Protein AF-A0A2V6S8E2-F1 (afdb_monomer)

Structure (mmCIF, N/CA/C/O backbone):
data_AF-A0A2V6S8E2-F1
#
_entry.id   AF-A0A2V6S8E2-F1
#
loop_
_atom_site.group_PDB
_atom_site.id
_atom_site.type_symbol
_atom_site.label_atom_id
_atom_site.label_alt_id
_atom_site.label_comp_id
_atom_site.label_asym_id
_atom_site.label_entity_id
_atom_site.label_seq_id
_atom_site.pdbx_PDB_ins_code
_atom_site.Cartn_x
_atom_site.Cartn_y
_atom_site.Cartn_z
_atom_site.occupancy
_atom_site.B_iso_or_equiv
_atom_site.auth_seq_id
_atom_site.auth_comp_id
_atom_site.auth_asym_id
_atom_site.auth_atom_id
_atom_site.pdbx_PDB_model_num
ATOM 1 N N . MET A 1 1 ? -14.187 -11.916 10.507 1.00 46.22 1 MET A N 1
ATOM 2 C CA . MET A 1 1 ? -13.566 -10.782 9.799 1.00 46.22 1 MET A CA 1
ATOM 3 C C . MET A 1 1 ? -14.695 -10.043 9.116 1.00 46.22 1 MET A C 1
ATOM 5 O O . MET A 1 1 ? -15.421 -10.673 8.350 1.00 46.22 1 MET A O 1
ATOM 9 N N . GLY A 1 2 ? -14.949 -8.801 9.518 1.00 56.91 2 GLY A N 1
ATOM 10 C CA . GLY A 1 2 ? -16.003 -7.997 8.916 1.00 56.91 2 GLY A CA 1
ATOM 11 C C . GLY A 1 2 ? -15.705 -7.749 7.443 1.00 56.91 2 GLY A C 1
ATOM 12 O O . GLY A 1 2 ? -14.545 -7.633 7.047 1.00 56.91 2 GLY A O 1
ATOM 13 N N . ARG A 1 3 ? -16.739 -7.789 6.603 1.00 80.25 3 ARG A N 1
ATOM 14 C CA . ARG A 1 3 ? -16.586 -7.667 5.153 1.00 80.25 3 ARG A CA 1
ATOM 15 C C . ARG A 1 3 ? -16.898 -6.227 4.765 1.00 80.25 3 ARG A C 1
ATOM 17 O O . ARG A 1 3 ? -18.039 -5.797 4.906 1.00 80.25 3 ARG A O 1
ATOM 24 N N . PHE A 1 4 ? -15.899 -5.507 4.258 1.00 92.00 4 PHE A N 1
ATOM 25 C CA . PHE A 1 4 ? -16.106 -4.194 3.646 1.00 92.00 4 PHE A CA 1
ATOM 26 C C . PHE A 1 4 ? -17.134 -4.280 2.499 1.00 92.00 4 PHE A C 1
ATOM 28 O O . PHE A 1 4 ? -17.209 -5.322 1.834 1.00 92.00 4 PHE A O 1
ATOM 35 N N . PRO A 1 5 ? -17.901 -3.211 2.215 1.00 93.38 5 PRO A N 1
ATOM 36 C CA . PRO A 1 5 ? -18.830 -3.198 1.088 1.00 93.38 5 PRO A CA 1
ATOM 37 C C . PRO A 1 5 ? -18.106 -3.489 -0.234 1.00 93.38 5 PRO A C 1
ATOM 39 O O . PRO A 1 5 ? -17.165 -2.790 -0.605 1.00 93.38 5 PRO A O 1
ATOM 42 N N . GLU A 1 6 ? -18.550 -4.509 -0.970 1.00 92.81 6 GLU A N 1
ATOM 43 C CA . GLU A 1 6 ? -17.835 -5.039 -2.146 1.00 92.81 6 GLU A CA 1
ATOM 44 C C . GLU A 1 6 ? -17.601 -3.987 -3.240 1.00 92.81 6 GLU A C 1
ATOM 46 O O . GLU A 1 6 ? -16.517 -3.913 -3.828 1.00 92.81 6 GLU A O 1
ATOM 51 N N . ARG A 1 7 ? -18.601 -3.130 -3.480 1.00 95.31 7 ARG A N 1
ATOM 52 C CA . ARG A 1 7 ? -18.514 -2.037 -4.458 1.00 95.31 7 ARG A CA 1
ATOM 53 C C . ARG A 1 7 ? -17.398 -1.054 -4.101 1.00 95.31 7 ARG A C 1
ATOM 55 O O . ARG A 1 7 ? -16.582 -0.716 -4.951 1.00 95.31 7 ARG A O 1
ATOM 62 N N . GLU A 1 8 ? -17.355 -0.627 -2.845 1.00 96.88 8 GLU A N 1
ATOM 63 C CA . GLU A 1 8 ? -16.376 0.345 -2.350 1.00 96.88 8 GLU A CA 1
ATOM 64 C C . GLU A 1 8 ? -14.977 -0.271 -2.256 1.00 96.88 8 GLU A C 1
ATOM 66 O O . GLU A 1 8 ? -13.991 0.374 -2.603 1.00 96.88 8 GLU A O 1
ATOM 71 N N . ALA A 1 9 ? -14.887 -1.546 -1.870 1.00 95.44 9 ALA A N 1
ATOM 72 C CA . ALA A 1 9 ? -13.641 -2.302 -1.861 1.00 95.44 9 ALA A CA 1
ATOM 73 C C . ALA A 1 9 ? -13.022 -2.396 -3.265 1.00 95.44 9 ALA A C 1
ATOM 75 O O . ALA A 1 9 ? -11.829 -2.140 -3.446 1.00 95.44 9 ALA A O 1
ATOM 76 N N . THR A 1 10 ? -13.848 -2.710 -4.265 1.00 95.44 10 THR A N 1
ATOM 77 C CA . THR A 1 10 ? -13.433 -2.774 -5.673 1.00 95.44 10 THR A CA 1
ATOM 78 C C . THR A 1 10 ? -12.952 -1.412 -6.168 1.00 95.44 10 THR A C 1
ATOM 80 O O . THR A 1 10 ? -11.901 -1.317 -6.803 1.00 95.44 10 THR A O 1
ATOM 83 N N . GLU A 1 11 ? -13.687 -0.345 -5.844 1.00 96.69 11 GLU A N 1
ATOM 84 C CA . GLU A 1 11 ? -13.317 1.025 -6.201 1.00 96.69 11 GLU A CA 1
ATOM 85 C C . GLU A 1 11 ? -11.986 1.436 -5.559 1.00 96.69 11 GLU A C 1
ATOM 87 O O . GLU A 1 11 ? -11.111 1.979 -6.234 1.00 96.69 11 GLU A O 1
ATOM 92 N N . LEU A 1 12 ? -11.785 1.120 -4.281 1.00 97.06 12 LEU A N 1
ATOM 93 C CA . LEU A 1 12 ? -10.556 1.440 -3.565 1.00 97.06 12 LEU A CA 1
ATOM 94 C C . LEU A 1 12 ? -9.335 0.705 -4.146 1.00 97.06 12 LEU A C 1
ATOM 96 O O . LEU A 1 12 ? -8.290 1.328 -4.347 1.00 97.06 12 LEU A O 1
ATOM 100 N N . LEU A 1 13 ? -9.468 -0.586 -4.470 1.00 95.69 13 LEU A N 1
ATOM 101 C CA . LEU A 1 13 ? -8.410 -1.370 -5.122 1.00 95.69 13 LEU A CA 1
ATOM 102 C C . LEU A 1 13 ? -8.073 -0.837 -6.523 1.00 95.69 13 LEU A C 1
ATOM 104 O O . LEU A 1 13 ? -6.902 -0.779 -6.908 1.00 95.69 13 LEU A O 1
ATOM 108 N N . ALA A 1 14 ? -9.083 -0.406 -7.281 1.00 93.25 14 ALA A N 1
ATOM 109 C CA . ALA A 1 14 ? -8.876 0.224 -8.580 1.00 93.25 14 ALA A CA 1
ATOM 110 C C . ALA A 1 14 ? -8.150 1.574 -8.442 1.00 93.25 14 ALA A C 1
ATOM 112 O O . ALA A 1 14 ? -7.171 1.815 -9.151 1.00 93.25 14 ALA A O 1
ATOM 113 N N . ARG A 1 15 ? -8.569 2.419 -7.490 1.00 95.12 15 ARG A N 1
ATOM 114 C CA . ARG A 1 15 ? -7.962 3.736 -7.224 1.00 95.12 15 ARG A CA 1
ATOM 115 C C . ARG A 1 15 ? -6.507 3.642 -6.773 1.00 95.12 15 ARG A C 1
ATOM 117 O O . ARG A 1 15 ? -5.711 4.500 -7.136 1.00 95.12 15 ARG A O 1
ATOM 124 N N . CYS A 1 16 ? -6.133 2.601 -6.028 1.00 94.31 16 CYS A N 1
ATOM 125 C CA . CYS A 1 16 ? -4.736 2.370 -5.652 1.00 94.31 16 CYS A CA 1
ATOM 126 C C . CYS A 1 16 ? -3.917 1.645 -6.739 1.00 94.31 16 CYS A C 1
ATOM 128 O O . CYS A 1 16 ? -2.761 1.295 -6.493 1.00 94.31 16 CYS A O 1
ATOM 130 N N . HIS A 1 17 ? -4.495 1.404 -7.926 1.00 92.44 17 HIS A N 1
ATOM 131 C CA . HIS A 1 17 ? -3.905 0.647 -9.036 1.00 92.44 17 HIS A CA 1
ATOM 132 C C . HIS A 1 17 ? -3.438 -0.765 -8.654 1.00 92.44 17 HIS A C 1
ATOM 134 O O . HIS A 1 17 ? -2.412 -1.230 -9.158 1.00 92.44 17 HIS A O 1
ATOM 140 N N . TRP A 1 18 ? -4.158 -1.450 -7.757 1.00 91.88 18 TRP A N 1
ATOM 141 C CA . TRP A 1 18 ? -3.773 -2.778 -7.253 1.00 91.88 18 TRP A CA 1
ATOM 142 C C . TRP A 1 18 ? -2.335 -2.823 -6.699 1.00 91.88 18 TRP A C 1
ATOM 144 O O . TRP A 1 18 ? -1.610 -3.821 -6.817 1.00 91.88 18 TRP A O 1
ATOM 154 N N . ARG A 1 19 ? -1.908 -1.702 -6.108 1.00 93.19 19 ARG A N 1
ATOM 155 C CA . ARG A 1 19 ? -0.621 -1.542 -5.434 1.00 93.19 19 ARG A CA 1
ATOM 156 C C . ARG A 1 19 ? -0.828 -1.363 -3.937 1.00 93.19 19 ARG A C 1
ATOM 158 O O . ARG A 1 19 ? -1.806 -0.759 -3.501 1.00 93.19 19 ARG A O 1
ATOM 165 N N . CYS A 1 20 ? 0.119 -1.885 -3.165 1.00 96.06 20 CYS A N 1
ATOM 166 C CA . CYS A 1 20 ? 0.138 -1.751 -1.711 1.00 96.06 20 CYS A CA 1
ATOM 167 C C . CYS A 1 20 ? 0.302 -0.282 -1.302 1.00 96.06 20 CYS A C 1
ATOM 169 O O . CYS A 1 20 ? 1.246 0.366 -1.744 1.00 96.06 20 CYS A O 1
ATOM 171 N N . CYS A 1 21 ? -0.550 0.232 -0.415 1.00 97.31 21 CYS A N 1
ATOM 172 C CA . CYS A 1 21 ? -0.454 1.606 0.088 1.00 97.31 21 CYS A CA 1
ATOM 173 C C . CYS A 1 21 ? 0.764 1.854 1.002 1.00 97.31 21 CYS A C 1
ATOM 175 O O . CYS A 1 21 ? 1.045 3.004 1.326 1.00 97.31 21 CYS A O 1
ATOM 177 N N . ILE A 1 22 ? 1.482 0.803 1.420 1.00 97.00 22 ILE A N 1
ATOM 178 C CA . ILE A 1 22 ? 2.706 0.906 2.234 1.00 97.00 22 ILE A CA 1
ATOM 179 C C . ILE A 1 22 ? 3.954 0.788 1.354 1.00 97.00 22 ILE A C 1
ATOM 181 O O . ILE A 1 22 ? 4.770 1.705 1.302 1.00 97.00 22 ILE A O 1
ATOM 185 N N . CYS A 1 23 ? 4.116 -0.335 0.645 1.00 94.94 23 CYS A N 1
ATOM 186 C CA . CYS A 1 23 ? 5.333 -0.613 -0.128 1.00 94.94 23 CYS A CA 1
ATOM 187 C C . CYS A 1 23 ? 5.241 -0.224 -1.615 1.00 94.94 23 CYS A C 1
ATOM 189 O O . CYS A 1 23 ? 6.234 -0.311 -2.338 1.00 94.94 23 CYS A O 1
ATOM 191 N N . HIS A 1 24 ? 4.056 0.175 -2.094 1.00 92.94 24 HIS A N 1
ATOM 192 C CA . HIS A 1 24 ? 3.768 0.625 -3.469 1.00 92.94 24 HIS A CA 1
ATOM 193 C C . HIS A 1 24 ? 4.027 -0.416 -4.578 1.00 92.94 24 HIS A C 1
ATOM 195 O O . HIS A 1 24 ? 3.918 -0.126 -5.780 1.00 92.94 24 HIS A O 1
ATOM 201 N N . ARG A 1 25 ? 4.339 -1.662 -4.196 1.00 88.56 25 ARG A N 1
ATOM 202 C CA . ARG A 1 25 ? 4.516 -2.786 -5.120 1.00 88.56 25 ARG A CA 1
ATOM 203 C C . ARG A 1 25 ? 3.180 -3.123 -5.781 1.00 88.56 25 ARG A C 1
ATOM 205 O O . ARG A 1 25 ? 2.146 -3.134 -5.119 1.00 88.56 25 ARG A O 1
ATOM 212 N N . PHE A 1 26 ? 3.214 -3.405 -7.084 1.00 89.12 26 PHE A N 1
ATOM 213 C CA . PHE A 1 26 ? 2.085 -4.017 -7.781 1.00 89.12 26 PHE A CA 1
ATOM 214 C C . PHE A 1 26 ? 2.062 -5.502 -7.446 1.00 89.12 26 PHE A C 1
ATOM 216 O O . PHE A 1 26 ? 3.002 -6.218 -7.787 1.00 89.12 26 PHE A O 1
ATOM 223 N N . CYS A 1 27 ? 1.008 -5.941 -6.766 1.00 84.50 27 CYS A N 1
ATOM 224 C CA . CYS A 1 27 ? 0.903 -7.309 -6.260 1.00 84.50 27 CYS A CA 1
ATOM 225 C C . CYS A 1 27 ? -0.235 -8.101 -6.918 1.00 84.50 27 CYS A C 1
ATOM 227 O O . CYS A 1 27 ? -0.367 -9.300 -6.666 1.00 84.50 27 CYS A O 1
ATOM 229 N N . GLY A 1 28 ? -1.032 -7.461 -7.785 1.00 85.69 28 GLY A N 1
ATOM 230 C CA . GLY A 1 28 ? -2.188 -8.086 -8.426 1.00 85.69 28 GLY A CA 1
ATOM 231 C C . GLY A 1 28 ? -3.110 -8.712 -7.379 1.00 85.69 28 GLY A C 1
ATOM 232 O O . GLY A 1 28 ? -3.418 -8.083 -6.376 1.00 85.69 28 GLY A O 1
ATOM 233 N N . VAL A 1 29 ? -3.477 -9.980 -7.565 1.00 88.19 29 VAL A N 1
ATOM 234 C CA . VAL A 1 29 ? -4.369 -10.717 -6.648 1.00 88.19 29 VAL A CA 1
ATOM 235 C C . VAL A 1 29 ? -3.785 -10.983 -5.254 1.00 88.19 29 VAL A C 1
ATOM 237 O O . VAL A 1 29 ? -4.511 -11.431 -4.378 1.00 88.19 29 VAL A O 1
ATOM 240 N N . LYS A 1 30 ? -2.494 -10.710 -5.014 1.00 92.94 30 LYS A N 1
ATOM 241 C CA . LYS A 1 30 ? -1.856 -10.834 -3.687 1.00 92.94 30 LYS A CA 1
ATOM 242 C C . LYS A 1 30 ? -2.062 -9.576 -2.830 1.00 92.94 30 LYS A C 1
ATOM 244 O O . LYS A 1 30 ? -1.138 -9.120 -2.152 1.00 92.94 30 LYS A O 1
ATOM 249 N N . MET A 1 31 ? -3.238 -8.973 -2.961 1.00 94.81 31 MET A N 1
ATOM 250 C CA . MET A 1 31 ? -3.665 -7.744 -2.304 1.00 94.81 31 MET A CA 1
ATOM 251 C C . MET A 1 31 ? -4.904 -8.036 -1.464 1.00 94.81 31 MET A C 1
ATOM 253 O O . MET A 1 31 ? -5.796 -8.753 -1.911 1.00 94.81 31 MET A O 1
ATOM 257 N N . GLU A 1 32 ? -4.971 -7.427 -0.290 1.00 94.62 32 GLU A N 1
ATOM 258 C CA . GLU A 1 32 ? -6.090 -7.499 0.646 1.00 94.62 32 GLU A CA 1
ATOM 259 C C . GLU A 1 32 ? -6.447 -6.099 1.152 1.00 94.62 32 GLU A C 1
ATOM 261 O O . GLU A 1 32 ? -5.664 -5.152 1.025 1.00 94.62 32 GLU A O 1
ATOM 266 N N . LEU A 1 33 ? -7.656 -5.971 1.701 1.00 95.81 33 LEU A N 1
ATOM 267 C CA . LEU A 1 33 ? -8.046 -4.815 2.498 1.00 95.81 33 LEU A CA 1
ATOM 268 C C . LEU A 1 33 ? -7.925 -5.198 3.967 1.00 95.81 33 LEU A C 1
ATOM 270 O O . LEU A 1 33 ? -8.645 -6.084 4.424 1.00 95.81 33 LEU A O 1
ATOM 274 N N . ASP A 1 34 ? -7.033 -4.522 4.676 1.00 95.44 34 ASP A N 1
ATOM 275 C CA . ASP A 1 34 ? -6.903 -4.628 6.127 1.00 95.44 34 ASP A CA 1
ATOM 276 C C . ASP A 1 34 ? -7.593 -3.435 6.805 1.00 95.44 34 ASP A C 1
ATOM 278 O O . ASP A 1 34 ? -7.846 -2.404 6.175 1.00 95.44 34 ASP A O 1
ATOM 282 N N . HIS A 1 35 ? -7.905 -3.558 8.087 1.00 95.62 35 HIS A N 1
ATOM 283 C CA . HIS A 1 35 ? -8.388 -2.457 8.905 1.00 95.62 35 HIS A CA 1
ATOM 284 C C . HIS A 1 35 ? -7.201 -1.662 9.463 1.00 95.62 35 HIS A C 1
ATOM 286 O O . HIS A 1 35 ? -6.319 -2.227 10.106 1.00 95.62 35 HIS A O 1
ATOM 292 N N . MET A 1 36 ? -7.186 -0.338 9.284 1.00 95.81 36 MET A N 1
ATOM 293 C CA . MET A 1 36 ? -6.149 0.524 9.876 1.00 95.81 36 MET A CA 1
ATOM 294 C C . MET A 1 36 ? -6.218 0.524 11.406 1.00 95.81 36 MET A C 1
ATOM 296 O O . MET A 1 36 ? -5.190 0.494 12.078 1.00 95.81 36 MET A O 1
ATOM 300 N N . GLN A 1 37 ? -7.431 0.529 11.960 1.00 94.88 37 GLN A N 1
ATOM 301 C CA . GLN A 1 37 ? -7.699 0.146 13.341 1.00 94.88 37 GLN A CA 1
ATOM 302 C C . GLN A 1 37 ? -8.348 -1.234 13.341 1.00 94.88 37 GLN A C 1
ATOM 304 O O . GLN A 1 37 ? -9.424 -1.393 12.765 1.00 94.88 37 GLN A O 1
ATOM 309 N N . SER A 1 38 ? -7.711 -2.216 13.979 1.00 91.50 38 SER A N 1
ATOM 310 C CA . SER A 1 38 ? -8.195 -3.598 13.987 1.00 91.50 38 SER A CA 1
ATOM 311 C C . SER A 1 38 ? -9.592 -3.709 14.617 1.00 91.50 38 SER A C 1
ATOM 313 O O . SER A 1 38 ? -9.942 -2.941 15.517 1.00 91.50 38 SER A O 1
ATOM 315 N N . SER A 1 39 ? -10.394 -4.697 14.206 1.00 87.31 39 SER A N 1
ATOM 316 C CA . SER A 1 39 ? -11.692 -4.955 14.854 1.00 87.31 39 SER A CA 1
ATOM 317 C C . SER A 1 39 ? -11.542 -5.332 16.336 1.00 87.31 39 SER A C 1
ATOM 319 O O . SER A 1 39 ? -12.439 -5.055 17.129 1.00 87.31 39 SER A O 1
ATOM 321 N N . ALA A 1 40 ? -10.412 -5.943 16.723 1.00 87.69 40 ALA A N 1
ATOM 322 C CA . ALA A 1 40 ? -10.107 -6.267 18.118 1.00 87.69 40 ALA A CA 1
ATOM 323 C C . ALA A 1 40 ? -9.912 -5.003 18.973 1.00 87.69 40 ALA A C 1
ATOM 325 O O . ALA A 1 40 ? -10.290 -4.990 20.142 1.00 87.69 40 ALA A O 1
ATOM 326 N N . ASP A 1 41 ? -9.416 -3.927 18.359 1.00 88.25 41 ASP A N 1
ATOM 327 C CA . ASP A 1 41 ? -9.259 -2.604 18.968 1.00 88.25 41 ASP A CA 1
ATOM 328 C C . ASP A 1 41 ? -10.477 -1.689 18.723 1.00 88.25 41 ASP A C 1
ATOM 330 O O . ASP A 1 41 ? -10.382 -0.468 18.867 1.00 88.2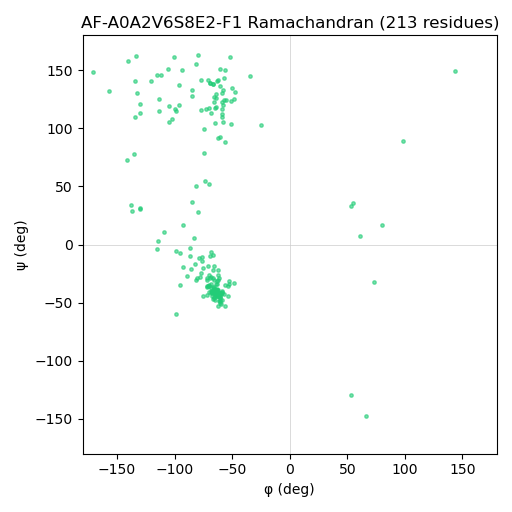5 41 ASP A O 1
ATOM 334 N N . GLY A 1 42 ? -11.624 -2.258 18.328 1.00 90.75 42 GLY A N 1
ATOM 335 C CA . GLY A 1 42 ? -12.880 -1.531 18.116 1.00 90.75 42 GLY A CA 1
ATOM 336 C C . GLY A 1 42 ? -12.989 -0.786 16.781 1.00 90.75 42 GLY A C 1
ATOM 337 O O . GLY A 1 42 ? -13.838 0.094 16.645 1.00 90.75 42 GLY A O 1
ATOM 338 N N . GLY A 1 43 ? -12.146 -1.107 15.798 1.00 91.88 43 GLY A N 1
ATOM 339 C CA . GLY A 1 43 ? -12.200 -0.489 14.476 1.00 91.88 43 GLY A CA 1
ATOM 340 C C . GLY A 1 43 ? -13.445 -0.889 13.663 1.00 91.88 43 GLY A C 1
ATOM 341 O O . GLY A 1 43 ? -13.824 -2.064 13.668 1.00 91.88 43 GLY A O 1
ATOM 342 N N . PRO A 1 44 ? -14.082 0.056 12.943 1.00 93.44 44 PRO A N 1
ATOM 343 C CA . PRO A 1 44 ? -15.308 -0.204 12.190 1.00 93.44 44 PRO A CA 1
ATOM 344 C C . PRO A 1 44 ? -15.044 -0.847 10.816 1.00 93.44 44 PRO A C 1
ATOM 346 O O . PRO A 1 44 ? -13.998 -0.627 10.202 1.00 93.44 44 PRO A O 1
ATOM 349 N N . ASP A 1 45 ? -16.039 -1.563 10.285 1.00 93.62 45 ASP A N 1
ATOM 350 C CA . ASP A 1 45 ? -16.036 -2.154 8.934 1.00 93.62 45 ASP A CA 1
ATOM 351 C C . ASP A 1 45 ? -16.415 -1.131 7.842 1.00 93.62 45 ASP A C 1
ATOM 353 O O . ASP A 1 45 ? -17.306 -1.357 7.022 1.00 93.62 45 ASP A O 1
ATOM 357 N N . THR A 1 46 ? -15.765 0.033 7.841 1.00 95.06 46 THR A N 1
ATOM 358 C CA . THR A 1 46 ? -16.000 1.099 6.854 1.00 95.06 46 THR A CA 1
ATOM 359 C C . THR A 1 46 ? -14.859 1.183 5.850 1.00 95.06 46 THR A C 1
ATOM 361 O O . THR A 1 46 ? -13.705 0.898 6.175 1.00 95.06 46 THR A O 1
ATOM 364 N N . ILE A 1 47 ? -15.150 1.627 4.621 1.00 95.88 47 ILE A N 1
ATOM 365 C CA . ILE A 1 47 ? -14.106 1.810 3.601 1.00 95.88 47 ILE A CA 1
ATOM 366 C C . ILE A 1 47 ? -13.061 2.855 4.017 1.00 95.88 47 ILE A C 1
ATOM 368 O O . ILE A 1 47 ? -11.900 2.787 3.605 1.00 95.88 47 ILE A O 1
ATOM 372 N N . ASP A 1 48 ? -13.449 3.804 4.869 1.00 95.50 48 ASP A N 1
ATOM 373 C CA . ASP A 1 48 ? -12.541 4.804 5.420 1.00 95.50 48 ASP A CA 1
ATOM 374 C C . ASP A 1 48 ? -11.462 4.150 6.279 1.00 95.50 48 ASP A C 1
ATOM 376 O O . ASP A 1 48 ? -10.294 4.499 6.113 1.00 95.50 48 ASP A O 1
ATOM 380 N N . ASN A 1 49 ? -11.827 3.141 7.082 1.00 96.56 49 ASN A N 1
ATOM 381 C CA . ASN A 1 49 ? -10.907 2.334 7.887 1.00 96.56 49 ASN A CA 1
ATOM 382 C C . ASN A 1 49 ? -10.171 1.247 7.073 1.00 96.56 49 ASN A C 1
ATOM 384 O O . ASN A 1 49 ? -9.214 0.660 7.567 1.00 96.56 49 ASN A O 1
ATOM 388 N N . ALA A 1 50 ? -10.576 0.977 5.829 1.00 96.81 50 ALA A N 1
ATOM 389 C CA . ALA A 1 50 ? -9.932 -0.025 4.979 1.00 96.81 50 ALA A CA 1
ATOM 390 C C . ALA A 1 50 ? -8.602 0.472 4.387 1.00 96.81 50 ALA A C 1
ATOM 392 O O . ALA A 1 50 ? -8.506 1.610 3.917 1.00 96.81 50 ALA A O 1
ATOM 393 N N . MET A 1 51 ? -7.599 -0.400 4.298 1.00 96.56 51 MET A N 1
ATOM 394 C CA . MET A 1 51 ? -6.305 -0.121 3.679 1.00 96.56 51 MET A CA 1
ATOM 395 C C . MET A 1 51 ? -5.909 -1.217 2.681 1.00 96.56 51 MET A C 1
ATOM 397 O O . MET A 1 51 ? -5.735 -2.365 3.080 1.00 96.56 51 MET A O 1
ATOM 401 N N . PRO A 1 52 ? -5.697 -0.881 1.394 1.00 97.38 52 PRO A N 1
ATOM 402 C CA . PRO A 1 52 ? -5.147 -1.813 0.414 1.00 97.38 52 PRO A CA 1
ATOM 403 C C . PRO A 1 52 ? -3.678 -2.118 0.681 1.00 97.38 52 PRO A C 1
ATOM 405 O O . PRO A 1 52 ? -2.820 -1.236 0.571 1.00 97.38 52 PRO A O 1
ATOM 408 N N . VAL A 1 53 ? -3.362 -3.375 0.963 1.00 97.62 53 VAL A N 1
ATOM 409 C CA . VAL A 1 53 ? -1.997 -3.830 1.246 1.00 97.62 53 VAL A CA 1
ATOM 410 C C . VAL A 1 53 ? -1.709 -5.185 0.615 1.00 97.62 53 VAL A C 1
ATOM 412 O O . VAL A 1 53 ? -2.617 -5.943 0.292 1.00 97.62 53 VAL A O 1
ATOM 415 N N . CYS A 1 54 ? -0.430 -5.491 0.400 1.00 96.75 54 CYS A N 1
ATOM 416 C CA . CYS A 1 54 ? -0.020 -6.841 0.022 1.00 96.75 54 CYS A CA 1
ATOM 417 C C . CYS A 1 54 ? 0.037 -7.757 1.249 1.00 96.75 54 CYS A C 1
ATOM 419 O O . CYS A 1 54 ? 0.140 -7.268 2.371 1.00 96.75 54 CYS A O 1
ATOM 421 N N . PHE A 1 55 ? 0.057 -9.074 1.036 1.00 95.56 55 PHE A N 1
ATOM 422 C CA . PHE A 1 55 ? 0.128 -10.052 2.134 1.00 95.56 55 PHE A CA 1
ATOM 423 C C . PHE A 1 55 ? 1.330 -9.851 3.070 1.00 95.56 55 PHE A C 1
ATOM 425 O O . PHE A 1 55 ? 1.205 -10.065 4.270 1.00 95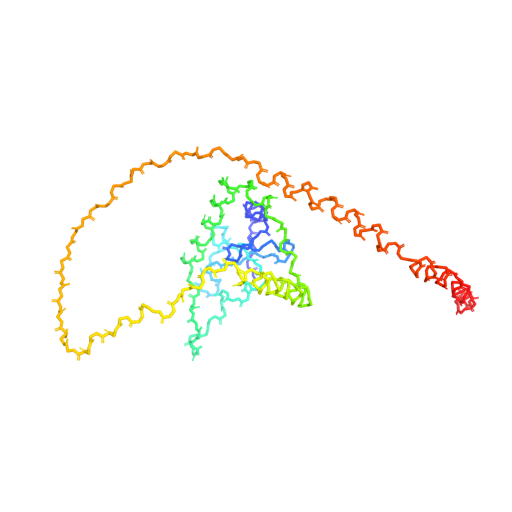.56 55 PHE A O 1
ATOM 432 N N . GLU A 1 56 ? 2.477 -9.409 2.539 1.00 95.19 56 GLU A N 1
ATOM 433 C CA . GLU A 1 56 ? 3.668 -9.105 3.349 1.00 95.19 56 GLU A CA 1
ATOM 434 C C . GLU A 1 56 ? 3.377 -7.974 4.343 1.00 95.19 56 GLU A C 1
ATOM 436 O O . GLU A 1 56 ? 3.550 -8.146 5.543 1.00 95.19 56 GLU A O 1
ATOM 441 N N . CYS A 1 57 ? 2.863 -6.838 3.863 1.00 96.75 57 CYS A N 1
ATOM 442 C CA . CYS A 1 57 ? 2.547 -5.708 4.733 1.00 96.75 57 CYS A CA 1
ATOM 443 C C . CYS A 1 57 ? 1.343 -5.990 5.645 1.00 96.75 57 CYS A C 1
ATOM 445 O O . CYS A 1 57 ? 1.346 -5.548 6.788 1.00 96.75 57 CYS A O 1
ATOM 447 N N . HIS A 1 58 ? 0.340 -6.742 5.176 1.00 95.44 58 HIS A N 1
ATOM 448 C CA . HIS A 1 58 ? -0.793 -7.171 6.005 1.00 95.44 58 HIS A CA 1
ATOM 449 C C . HIS A 1 58 ? -0.311 -7.952 7.236 1.00 95.44 58 HIS A C 1
ATOM 451 O O . HIS A 1 58 ? -0.745 -7.686 8.353 1.00 95.44 58 HIS A O 1
ATOM 457 N N . ALA A 1 59 ? 0.660 -8.852 7.056 1.00 94.31 59 ALA A N 1
ATOM 458 C CA . ALA A 1 59 ? 1.243 -9.604 8.161 1.00 94.31 59 ALA A CA 1
ATOM 459 C C . ALA A 1 59 ? 2.020 -8.729 9.165 1.00 94.31 59 ALA A C 1
ATOM 461 O O . ALA A 1 59 ? 2.260 -9.180 10.280 1.00 94.31 59 ALA A O 1
ATOM 462 N N . GLU A 1 60 ? 2.418 -7.504 8.806 1.00 93.81 60 GLU A N 1
ATOM 463 C CA . GLU A 1 60 ? 3.216 -6.615 9.660 1.00 93.81 60 GLU A CA 1
ATOM 464 C C . GLU A 1 60 ? 2.376 -5.606 10.461 1.00 93.81 60 GLU A C 1
ATOM 466 O O . GLU A 1 60 ? 2.735 -5.303 11.601 1.00 93.81 60 GLU A O 1
ATOM 471 N N . ILE A 1 61 ? 1.270 -5.093 9.902 1.00 93.38 61 ILE A N 1
ATOM 472 C CA . ILE A 1 61 ? 0.509 -3.953 10.457 1.00 93.38 61 ILE A CA 1
ATOM 473 C C . ILE A 1 61 ? 0.099 -4.169 11.923 1.00 93.38 61 ILE A C 1
ATOM 475 O O . ILE A 1 61 ? 0.292 -3.280 12.755 1.00 93.38 61 ILE A O 1
ATOM 479 N N . HIS A 1 62 ? -0.394 -5.363 12.254 1.00 90.69 62 HIS A N 1
ATOM 480 C CA . HIS A 1 62 ? -0.883 -5.705 13.597 1.00 90.69 62 HIS A CA 1
ATOM 481 C C . HIS A 1 62 ? 0.034 -6.682 14.350 1.00 90.69 62 HIS A C 1
ATOM 483 O O . HIS A 1 62 ? -0.339 -7.199 15.401 1.00 90.69 62 HIS A O 1
ATOM 489 N N . ALA A 1 63 ? 1.243 -6.948 13.843 1.00 91.56 63 ALA A N 1
ATOM 490 C CA . ALA A 1 63 ? 2.158 -7.939 14.424 1.00 91.56 63 ALA A CA 1
ATOM 491 C C . ALA A 1 63 ? 3.058 -7.400 15.546 1.00 91.56 63 ALA A C 1
ATOM 493 O O . ALA A 1 63 ? 3.832 -8.156 16.141 1.00 91.56 63 ALA A O 1
ATOM 494 N N . TYR A 1 64 ? 2.990 -6.101 15.849 1.00 92.50 64 TYR A N 1
ATOM 495 C CA . TYR A 1 64 ? 3.813 -5.516 16.901 1.00 92.50 64 TYR A CA 1
ATOM 496 C C . TYR A 1 64 ? 3.462 -6.099 18.276 1.00 92.50 64 TYR A C 1
ATOM 498 O O . TYR A 1 64 ? 2.318 -6.042 18.723 1.00 92.50 64 TYR A O 1
ATOM 506 N N . ASN A 1 65 ? 4.474 -6.615 18.974 1.00 91.75 65 ASN A N 1
ATOM 507 C CA . ASN A 1 65 ? 4.324 -7.196 20.302 1.00 91.75 65 ASN A CA 1
ATOM 508 C C . ASN A 1 65 ? 4.799 -6.216 21.382 1.00 91.75 65 ASN A C 1
ATOM 510 O O . ASN A 1 65 ? 6.001 -6.043 21.583 1.00 91.75 65 ASN A O 1
ATOM 514 N N . ASP A 1 66 ? 3.860 -5.648 22.141 1.00 91.31 66 ASP A N 1
ATOM 515 C CA . ASP A 1 66 ? 4.164 -4.711 23.232 1.00 91.31 66 ASP A CA 1
ATOM 516 C C . ASP A 1 66 ? 5.006 -5.347 24.361 1.00 91.31 66 ASP A C 1
ATOM 518 O O . ASP A 1 66 ? 5.704 -4.641 25.086 1.00 91.31 66 ASP A O 1
ATOM 522 N N . ARG A 1 67 ? 5.004 -6.684 24.498 1.00 94.50 67 ARG A N 1
ATOM 523 C CA . ARG A 1 67 ? 5.832 -7.411 25.483 1.00 94.50 67 ARG A CA 1
ATOM 524 C C . ARG A 1 67 ? 7.270 -7.644 25.024 1.00 94.50 67 ARG A C 1
ATOM 526 O O . ARG A 1 67 ? 8.115 -7.976 25.849 1.00 94.50 67 ARG A O 1
ATOM 533 N N . HIS A 1 68 ? 7.550 -7.510 23.728 1.00 93.38 68 HIS A N 1
ATOM 534 C CA . HIS A 1 68 ? 8.896 -7.638 23.166 1.00 93.38 68 HIS A CA 1
ATOM 535 C C . HIS A 1 68 ? 9.098 -6.599 22.060 1.00 93.38 68 HIS A C 1
ATOM 537 O O . HIS A 1 68 ? 9.082 -6.948 20.873 1.00 93.38 68 HIS A O 1
ATOM 543 N N . PRO A 1 69 ? 9.245 -5.315 22.436 1.00 91.31 69 PRO A N 1
ATOM 544 C CA . PRO A 1 69 ? 9.225 -4.216 21.487 1.00 91.31 69 PRO A CA 1
ATOM 545 C C . PRO A 1 69 ? 10.418 -4.312 20.533 1.00 91.31 69 PRO A C 1
ATOM 547 O O . PRO A 1 69 ? 11.580 -4.250 20.941 1.00 91.31 69 PRO A O 1
ATOM 550 N N . ARG A 1 70 ? 10.127 -4.469 19.240 1.00 90.44 70 ARG A N 1
ATOM 551 C CA . ARG A 1 70 ? 11.120 -4.461 18.163 1.00 90.44 70 ARG A CA 1
ATOM 552 C C . ARG A 1 70 ? 10.654 -3.561 17.034 1.00 90.44 70 ARG A C 1
ATOM 554 O O . ARG A 1 70 ? 9.543 -3.706 16.539 1.00 90.44 70 ARG A O 1
ATOM 561 N N . GLY A 1 71 ? 11.539 -2.666 16.601 1.00 91.19 71 GLY A N 1
ATOM 562 C CA . GLY A 1 71 ? 11.223 -1.707 15.548 1.00 91.19 71 GLY A CA 1
ATOM 563 C C . GLY A 1 71 ? 10.156 -0.703 15.984 1.00 91.19 71 GLY A C 1
ATOM 564 O O . GLY A 1 71 ? 10.100 -0.310 17.148 1.00 91.19 71 GLY A O 1
ATOM 565 N N . ARG A 1 72 ? 9.331 -0.262 15.031 1.00 91.38 72 ARG A N 1
ATOM 566 C CA . ARG A 1 72 ? 8.228 0.680 15.258 1.00 91.38 72 ARG A CA 1
ATOM 567 C C . ARG A 1 72 ? 6.893 -0.011 14.983 1.00 91.38 72 ARG A C 1
ATOM 569 O O . ARG A 1 72 ? 6.808 -0.837 14.081 1.00 91.38 72 ARG A O 1
ATOM 576 N N . LYS A 1 73 ? 5.866 0.357 15.749 1.00 92.62 73 LYS A N 1
ATOM 577 C CA . LYS A 1 73 ? 4.473 -0.057 15.539 1.00 92.62 73 LYS A CA 1
ATOM 578 C C . LYS A 1 73 ? 3.813 0.877 14.528 1.00 92.62 73 LYS A C 1
ATOM 580 O O . LYS A 1 73 ? 3.925 2.092 14.690 1.00 92.62 73 LYS A O 1
ATOM 585 N N . PHE A 1 74 ? 3.106 0.331 13.541 1.00 95.12 74 PHE A N 1
ATOM 586 C CA . PHE A 1 74 ? 2.225 1.136 12.701 1.00 95.12 74 PHE A CA 1
ATOM 587 C C . PHE A 1 74 ? 1.077 1.690 13.543 1.00 95.12 74 PHE A C 1
ATOM 589 O O . PHE A 1 74 ? 0.384 0.951 14.240 1.00 95.12 74 PHE A O 1
ATOM 596 N N . THR A 1 75 ? 0.882 3.005 13.491 1.00 94.69 75 THR A N 1
ATOM 597 C CA . THR A 1 75 ? -0.289 3.640 14.106 1.00 94.69 75 THR A CA 1
ATOM 598 C C . THR A 1 75 ? -1.410 3.786 13.075 1.00 94.69 75 THR A C 1
ATOM 600 O O . THR A 1 75 ? -1.108 3.989 11.896 1.00 94.69 75 THR A O 1
ATOM 603 N N . PRO A 1 76 ? -2.695 3.762 13.481 1.00 95.31 76 PRO A N 1
ATOM 604 C CA . PRO A 1 76 ? -3.806 3.993 12.553 1.00 95.31 76 PRO A CA 1
ATOM 605 C C . PRO A 1 76 ? -3.663 5.303 11.764 1.00 95.31 76 PRO A C 1
ATOM 607 O O . PRO A 1 76 ? -3.973 5.362 10.577 1.00 95.31 76 PRO A O 1
ATOM 610 N N . GLU A 1 77 ? -3.117 6.340 12.402 1.00 96.12 77 GLU A N 1
ATOM 611 C CA . GLU A 1 77 ? -2.854 7.632 11.769 1.00 96.12 77 GLU A CA 1
ATOM 612 C C . GLU A 1 77 ? -1.740 7.558 10.710 1.00 96.12 77 GLU A C 1
ATOM 614 O O . GLU A 1 77 ? -1.888 8.112 9.621 1.00 96.12 77 GLU A O 1
ATOM 619 N N . GLU A 1 78 ? -0.645 6.831 10.967 1.00 96.88 78 GLU A N 1
ATOM 620 C CA . GLU A 1 78 ? 0.380 6.578 9.941 1.00 96.88 78 GLU A CA 1
ATOM 621 C C . GLU A 1 78 ? -0.206 5.832 8.741 1.00 96.88 78 GLU A C 1
ATOM 623 O O . GLU A 1 78 ? 0.040 6.221 7.598 1.00 96.88 78 GLU A O 1
ATOM 628 N N . LEU A 1 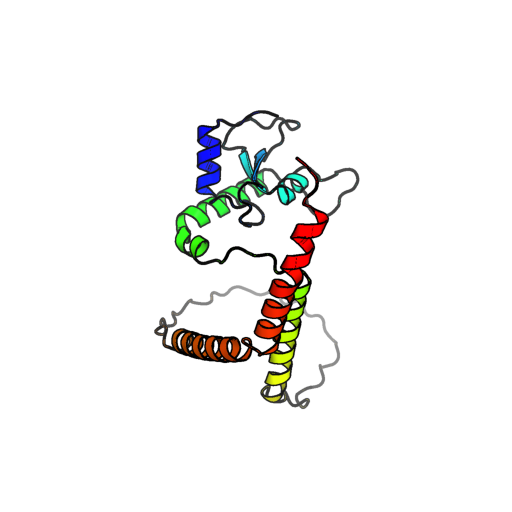79 ? -1.011 4.795 8.982 1.00 97.69 79 LEU A N 1
ATOM 629 C CA . LEU A 1 79 ? -1.652 4.013 7.922 1.00 97.69 79 LEU A CA 1
ATOM 630 C C . LEU A 1 79 ? -2.599 4.876 7.078 1.00 97.69 79 LEU A C 1
ATOM 632 O O . LEU A 1 79 ? -2.559 4.814 5.844 1.00 97.69 79 LEU A O 1
ATOM 636 N N . ARG A 1 80 ? -3.373 5.757 7.724 1.00 97.62 80 ARG A N 1
ATOM 637 C CA . ARG A 1 80 ? -4.233 6.738 7.047 1.00 97.62 80 ARG A CA 1
ATOM 638 C C . ARG A 1 80 ? -3.413 7.651 6.141 1.00 97.62 80 ARG A C 1
ATOM 640 O O . ARG A 1 80 ? -3.742 7.811 4.965 1.00 97.62 80 ARG A O 1
ATOM 647 N N . LEU A 1 81 ? -2.303 8.190 6.646 1.00 97.94 81 LEU A N 1
ATOM 648 C CA . LEU A 1 81 ? -1.402 9.041 5.866 1.00 97.94 81 LEU A CA 1
ATOM 649 C C . LEU A 1 81 ? -0.762 8.292 4.688 1.00 97.94 81 LEU A C 1
ATOM 651 O O . LEU A 1 81 ? -0.633 8.868 3.606 1.00 97.94 81 LEU A O 1
ATOM 655 N N . HIS A 1 82 ? -0.382 7.025 4.866 1.00 97.75 82 HIS A N 1
ATOM 656 C CA . HIS A 1 82 ? 0.115 6.168 3.787 1.00 97.75 82 HIS A CA 1
ATOM 657 C C . HIS A 1 82 ? -0.932 6.000 2.678 1.00 97.75 82 HIS A C 1
ATOM 659 O O . HIS A 1 82 ? -0.646 6.295 1.514 1.00 97.75 82 HIS A O 1
ATOM 665 N N . LYS A 1 83 ? -2.163 5.618 3.043 1.00 97.94 83 LYS A N 1
ATOM 666 C CA . LYS A 1 83 ? -3.298 5.483 2.115 1.00 97.94 83 LYS A CA 1
ATOM 667 C C . LYS A 1 83 ? -3.557 6.784 1.357 1.00 97.94 83 LYS A C 1
ATOM 669 O O . LYS A 1 83 ? -3.583 6.780 0.130 1.00 97.94 83 LYS A O 1
ATOM 674 N N . GLU A 1 84 ? -3.709 7.905 2.055 1.00 97.75 84 GLU A N 1
ATOM 675 C CA . GLU A 1 84 ? -4.042 9.192 1.432 1.00 97.75 84 GLU A CA 1
ATOM 676 C C . GLU A 1 84 ? -2.965 9.695 0.478 1.00 97.75 84 GLU A C 1
ATOM 678 O O . GLU A 1 84 ? -3.272 10.152 -0.626 1.00 97.75 84 GLU A O 1
ATOM 683 N N . ARG A 1 85 ? -1.694 9.603 0.882 1.00 96.94 85 ARG A N 1
ATOM 684 C CA . ARG A 1 85 ? -0.574 9.995 0.020 1.00 96.94 85 ARG A CA 1
ATOM 685 C C . ARG A 1 85 ? -0.526 9.126 -1.226 1.00 96.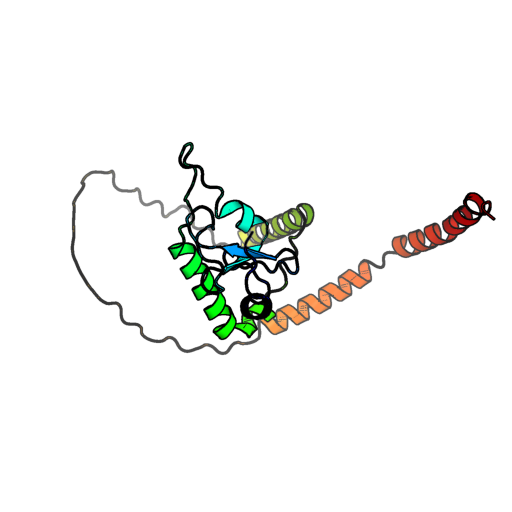94 85 ARG A C 1
ATOM 687 O O . ARG A 1 85 ? -0.350 9.660 -2.319 1.00 96.94 85 ARG A O 1
ATOM 694 N N . TRP A 1 86 ? -0.712 7.816 -1.074 1.00 96.38 86 TRP A N 1
ATOM 695 C CA . TRP A 1 86 ? -0.691 6.897 -2.203 1.00 96.38 86 TRP A CA 1
ATOM 696 C C . TRP A 1 86 ? -1.840 7.155 -3.181 1.00 96.38 86 TRP A C 1
ATOM 698 O O . TRP A 1 86 ? -1.596 7.300 -4.379 1.00 96.38 86 TRP A O 1
ATOM 708 N N . LEU A 1 87 ? -3.073 7.291 -2.687 1.00 96.19 87 LEU A N 1
ATOM 709 C CA . LEU A 1 87 ? -4.233 7.592 -3.530 1.00 96.19 87 LEU A CA 1
ATOM 710 C C . LEU A 1 87 ? -4.067 8.930 -4.262 1.00 96.19 87 LEU A C 1
ATOM 712 O O . LEU A 1 87 ? -4.295 8.999 -5.467 1.00 96.19 87 LEU A O 1
ATOM 716 N N . ARG A 1 88 ? -3.554 9.964 -3.584 1.00 96.00 88 ARG A N 1
ATOM 717 C CA . ARG A 1 88 ? -3.241 11.253 -4.220 1.00 96.00 88 ARG A CA 1
ATOM 718 C C . ARG A 1 88 ? -2.208 11.110 -5.340 1.00 96.00 88 ARG A C 1
ATOM 720 O O . ARG A 1 88 ? -2.342 11.737 -6.390 1.00 96.00 88 ARG A O 1
ATOM 727 N N . LEU A 1 89 ? -1.161 10.311 -5.135 1.00 94.06 89 LEU A N 1
ATOM 728 C CA . LEU A 1 89 ? -0.155 10.050 -6.170 1.00 94.06 89 LEU A CA 1
ATOM 729 C C . LEU A 1 89 ? -0.752 9.292 -7.360 1.00 94.06 89 LEU A C 1
ATOM 731 O O . LEU A 1 89 ? -0.442 9.622 -8.501 1.00 94.06 89 LEU A O 1
ATOM 735 N N . CYS A 1 90 ? -1.631 8.324 -7.108 1.00 92.19 90 CYS A N 1
ATOM 736 C CA . CYS A 1 90 ? -2.352 7.597 -8.152 1.00 92.19 90 CYS A CA 1
ATOM 737 C C . CYS A 1 90 ? -3.221 8.530 -9.006 1.00 92.19 90 CYS A C 1
ATOM 739 O O . CYS A 1 90 ? -3.167 8.472 -10.232 1.00 92.19 90 CYS A O 1
ATOM 741 N N . GLU A 1 91 ? -3.946 9.446 -8.365 1.00 92.12 91 GLU A N 1
ATOM 742 C CA . GLU A 1 91 ? -4.813 10.419 -9.038 1.00 92.12 91 GLU A CA 1
ATOM 743 C C . GLU A 1 91 ? -4.012 11.447 -9.857 1.00 92.12 91 GLU A C 1
ATOM 745 O O . GLU A 1 91 ? -4.380 11.780 -10.981 1.00 92.12 91 GLU A O 1
ATOM 750 N N . THR A 1 92 ? -2.891 11.937 -9.321 1.00 91.44 92 THR A N 1
ATOM 751 C CA . THR A 1 92 ? -2.111 13.026 -9.944 1.00 91.44 92 THR A CA 1
ATOM 752 C C . THR A 1 92 ? -1.039 12.556 -10.924 1.00 91.44 92 THR A C 1
ATOM 754 O O . THR A 1 92 ? -0.659 13.300 -11.825 1.00 91.44 92 THR A O 1
ATOM 757 N N . SER A 1 93 ? -0.520 11.340 -10.748 1.00 84.19 93 SER A N 1
ATOM 758 C CA . SER A 1 93 ? 0.704 10.867 -11.410 1.00 84.19 93 SER A CA 1
ATOM 759 C C . SER A 1 93 ? 0.529 9.504 -12.088 1.00 84.19 93 SER A C 1
ATOM 761 O O . SER A 1 93 ? 1.489 8.740 -12.221 1.00 84.19 93 SER A O 1
ATOM 763 N N . ALA A 1 94 ? -0.676 9.198 -12.579 1.00 73.56 94 ALA A N 1
ATOM 764 C CA . ALA A 1 94 ? -0.999 7.923 -13.231 1.00 73.56 94 ALA A CA 1
ATOM 765 C C . ALA A 1 94 ? -0.036 7.545 -14.381 1.00 73.56 94 ALA A C 1
ATOM 767 O O . ALA A 1 94 ? 0.302 6.374 -14.559 1.00 73.56 94 ALA A O 1
ATOM 768 N N . HIS A 1 95 ? 0.478 8.528 -15.133 1.00 73.19 95 HIS A N 1
ATOM 769 C CA . HIS A 1 95 ? 1.441 8.282 -16.216 1.00 73.19 95 HIS A CA 1
ATOM 770 C C . HIS A 1 95 ? 2.776 7.694 -15.719 1.00 73.19 95 HIS A C 1
ATOM 772 O O . HIS A 1 95 ? 3.390 6.862 -16.392 1.00 73.19 95 HIS A O 1
ATOM 778 N N . PHE A 1 96 ? 3.222 8.077 -14.520 1.00 72.00 96 PHE A N 1
ATOM 779 C CA . PHE A 1 96 ? 4.420 7.501 -13.915 1.00 72.00 96 PHE A CA 1
ATOM 780 C C . PHE A 1 96 ? 4.193 6.026 -13.557 1.00 72.00 96 PHE A C 1
ATOM 782 O O . PHE A 1 96 ? 5.026 5.179 -13.860 1.00 72.00 96 PHE A O 1
ATOM 789 N N . LEU A 1 97 ? 3.017 5.685 -13.023 1.00 72.12 97 LEU A N 1
ATOM 790 C CA . LEU A 1 97 ? 2.672 4.302 -12.677 1.00 72.12 97 LEU A CA 1
ATOM 791 C C . LEU A 1 97 ? 2.630 3.367 -13.893 1.00 72.12 97 LEU A C 1
ATOM 793 O O . LEU A 1 97 ? 2.961 2.190 -13.757 1.00 72.12 97 LEU A O 1
ATOM 797 N N . ALA A 1 98 ? 2.255 3.889 -15.063 1.00 70.12 98 ALA A N 1
ATOM 798 C CA . ALA A 1 98 ? 2.262 3.151 -16.325 1.00 70.12 98 ALA A CA 1
ATOM 799 C C . ALA A 1 98 ? 3.666 3.001 -16.941 1.00 70.12 98 ALA A C 1
ATOM 801 O O . ALA A 1 98 ? 3.895 2.078 -17.721 1.00 70.12 98 ALA A O 1
ATOM 802 N N . SER A 1 99 ? 4.597 3.906 -16.621 1.00 66.88 99 SER A N 1
ATOM 803 C CA . SER A 1 99 ? 5.961 3.891 -17.168 1.00 66.88 99 SER A CA 1
ATOM 804 C C . SER A 1 99 ? 6.966 3.141 -16.295 1.00 66.88 99 SER A C 1
ATOM 806 O O . SER A 1 99 ? 8.001 2.712 -16.805 1.00 66.88 99 SER A O 1
ATOM 808 N N . VAL A 1 100 ? 6.661 2.931 -15.009 1.00 66.81 100 VAL A N 1
ATOM 809 C CA . VAL A 1 100 ? 7.443 2.049 -14.138 1.00 66.81 100 VAL A CA 1
ATOM 810 C C . VAL A 1 100 ? 7.248 0.607 -14.619 1.00 66.81 100 VAL A C 1
ATOM 812 O O . VAL A 1 100 ? 6.135 0.082 -14.497 1.00 66.81 100 VAL A O 1
ATOM 815 N N . PRO A 1 101 ? 8.293 -0.063 -15.149 1.00 60.88 101 PRO A N 1
ATOM 816 C CA . PRO A 1 101 ? 8.181 -1.475 -15.469 1.00 60.88 101 PRO A CA 1
ATOM 817 C C . PRO A 1 101 ? 7.787 -2.223 -14.189 1.00 60.88 101 PRO A C 1
ATOM 819 O O . PRO A 1 101 ? 8.240 -1.842 -13.101 1.00 60.88 101 PRO A O 1
ATOM 822 N N . PRO A 1 102 ? 6.936 -3.263 -14.274 1.00 59.53 102 PRO A N 1
ATOM 823 C CA . PRO A 1 102 ? 6.703 -4.134 -13.134 1.00 59.53 102 PRO A CA 1
ATOM 824 C C . PRO A 1 102 ? 8.067 -4.509 -12.563 1.00 59.53 102 PRO A C 1
ATOM 826 O O . PRO A 1 102 ? 8.958 -4.878 -13.332 1.00 59.53 102 PRO A O 1
ATOM 829 N N . ARG A 1 103 ? 8.256 -4.379 -11.243 1.00 56.75 103 ARG A N 1
ATOM 830 C CA . ARG A 1 103 ? 9.402 -5.013 -10.595 1.00 56.75 103 ARG A CA 1
ATOM 831 C C . ARG A 1 103 ? 9.218 -6.508 -10.818 1.00 56.75 103 ARG A C 1
ATOM 833 O O . ARG A 1 103 ? 8.507 -7.172 -10.074 1.00 56.75 103 ARG A O 1
ATOM 840 N N . THR A 1 104 ? 9.784 -7.017 -11.903 1.00 56.38 104 THR A N 1
ATOM 841 C CA . THR A 1 104 ? 10.222 -8.395 -11.942 1.00 56.38 104 THR A CA 1
ATOM 842 C C . THR A 1 104 ? 11.321 -8.409 -10.911 1.00 56.38 104 THR A C 1
ATOM 844 O O . THR A 1 104 ? 12.367 -7.801 -11.137 1.00 56.38 104 THR A O 1
ATOM 847 N N . ASP A 1 105 ? 11.036 -8.971 -9.742 1.00 59.41 105 ASP A N 1
ATOM 848 C CA . ASP A 1 105 ? 12.088 -9.331 -8.812 1.00 59.41 105 ASP A CA 1
ATOM 849 C C . ASP A 1 105 ? 13.076 -10.149 -9.651 1.00 59.41 105 ASP A C 1
ATOM 851 O O . ASP A 1 105 ? 12.767 -11.255 -10.105 1.00 59.41 105 ASP A O 1
ATOM 855 N N . VAL A 1 106 ? 14.198 -9.529 -10.021 1.00 65.81 106 VAL A N 1
ATOM 856 C CA . VAL A 1 106 ? 15.248 -10.230 -10.739 1.00 65.81 106 VAL A CA 1
ATOM 857 C C . VAL A 1 106 ? 15.713 -11.279 -9.746 1.00 65.81 106 VAL A C 1
ATOM 859 O O . VAL A 1 106 ? 16.067 -10.954 -8.613 1.00 65.81 106 VAL A O 1
ATOM 862 N N . GLY A 1 107 ? 15.565 -12.556 -10.109 1.00 70.94 107 GLY A N 1
ATOM 863 C CA . GLY A 1 107 ? 15.934 -13.648 -9.213 1.00 70.94 107 GLY A CA 1
ATOM 864 C C . GLY A 1 107 ? 17.367 -13.454 -8.702 1.00 70.94 107 GLY A C 1
ATOM 865 O O . GLY A 1 107 ? 18.140 -12.731 -9.333 1.00 70.94 107 GLY A O 1
ATOM 866 N N . PRO A 1 108 ? 17.768 -14.109 -7.602 1.00 75.81 108 PRO A N 1
ATOM 867 C CA . PRO A 1 108 ? 19.058 -13.855 -6.951 1.00 75.81 108 PRO A CA 1
ATOM 868 C C . PRO A 1 108 ? 20.253 -13.935 -7.916 1.00 75.81 108 PRO A C 1
ATOM 870 O O . PRO A 1 108 ? 21.211 -13.183 -7.778 1.00 75.81 108 PRO A O 1
ATOM 873 N N . ILE A 1 109 ? 20.164 -14.790 -8.941 1.00 83.62 109 ILE A N 1
ATOM 874 C CA . ILE A 1 109 ? 21.164 -14.891 -10.010 1.00 83.62 109 ILE A CA 1
ATOM 875 C C . ILE A 1 109 ? 21.209 -13.625 -10.873 1.00 83.62 109 ILE A C 1
ATOM 877 O O . ILE A 1 109 ? 22.288 -13.114 -11.140 1.00 83.62 109 ILE A O 1
ATOM 881 N N . GLN A 1 110 ? 20.061 -13.110 -11.311 1.00 80.62 110 GLN A N 1
ATOM 882 C CA . GLN A 1 110 ? 20.017 -11.913 -12.148 1.00 80.62 110 GLN A CA 1
ATOM 883 C C . GLN A 1 110 ? 20.395 -10.659 -11.347 1.00 80.62 110 GLN A C 1
ATOM 885 O O . GLN A 1 110 ? 21.129 -9.832 -11.865 1.00 80.62 110 GLN A O 1
ATOM 890 N N . ALA A 1 111 ? 20.016 -10.571 -10.067 1.00 75.88 111 ALA A N 1
ATOM 891 C CA . ALA A 1 111 ? 20.507 -9.517 -9.176 1.00 75.88 111 ALA A CA 1
ATOM 892 C C . ALA A 1 111 ? 22.043 -9.532 -9.049 1.00 75.88 111 ALA A C 1
ATOM 894 O O . ALA A 1 111 ? 22.679 -8.484 -9.099 1.00 75.88 111 ALA A O 1
A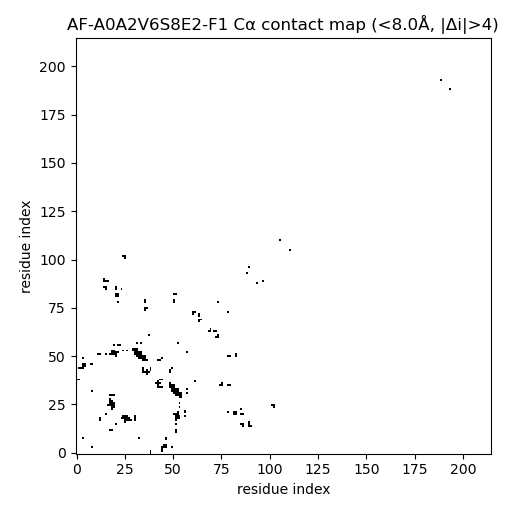TOM 895 N N . LEU A 1 112 ? 22.649 -10.721 -8.928 1.00 83.00 112 LEU A N 1
ATOM 896 C CA . LEU A 1 112 ? 24.105 -10.868 -8.896 1.00 83.00 112 LEU A CA 1
ATOM 897 C C . LEU A 1 112 ? 24.756 -10.481 -10.232 1.00 83.00 112 LEU A C 1
ATOM 899 O O . LEU A 1 112 ? 25.811 -9.856 -10.231 1.00 83.00 112 LEU A O 1
ATOM 903 N N . ILE A 1 113 ? 24.146 -10.844 -11.363 1.00 88.56 113 ILE A N 1
ATOM 904 C CA . ILE A 1 113 ? 24.630 -10.447 -12.693 1.00 88.56 113 ILE A CA 1
ATOM 905 C C . ILE A 1 113 ? 24.614 -8.922 -12.825 1.00 88.56 113 ILE A C 1
ATOM 907 O O . ILE A 1 113 ? 25.634 -8.346 -13.192 1.00 88.56 113 ILE A O 1
ATOM 911 N N . ASP A 1 114 ? 23.501 -8.277 -12.469 1.00 82.25 114 ASP A N 1
ATOM 912 C CA . ASP A 1 114 ? 23.354 -6.821 -12.543 1.00 82.25 114 ASP A CA 1
ATOM 913 C C . ASP A 1 114 ? 24.416 -6.112 -11.674 1.00 82.25 114 ASP A C 1
ATOM 915 O O . ASP A 1 114 ? 25.035 -5.138 -12.105 1.00 82.25 114 ASP A O 1
ATOM 919 N N . GLU A 1 115 ? 24.689 -6.642 -10.477 1.00 89.94 115 GLU A N 1
ATOM 920 C CA . GLU A 1 115 ? 25.731 -6.143 -9.571 1.00 89.94 115 GLU A CA 1
ATOM 921 C C . GLU A 1 115 ? 27.148 -6.318 -10.153 1.00 89.94 115 GLU A C 1
ATOM 923 O O . GLU A 1 115 ? 27.975 -5.407 -10.089 1.00 89.94 115 GLU A O 1
ATOM 928 N N . LEU A 1 116 ? 27.450 -7.470 -10.762 1.00 93.06 116 LEU A N 1
ATOM 929 C CA . LEU A 1 116 ? 28.745 -7.712 -11.409 1.00 93.06 116 LEU A CA 1
ATOM 930 C C . LEU A 1 116 ? 28.954 -6.805 -12.631 1.00 93.06 116 LEU A C 1
ATOM 932 O O . LEU A 1 116 ? 30.052 -6.280 -12.819 1.00 93.06 116 LEU A O 1
ATOM 936 N N . GLU A 1 117 ? 27.916 -6.582 -13.440 1.00 88.56 117 GLU A N 1
ATOM 937 C CA . GLU A 1 117 ? 27.959 -5.664 -14.585 1.00 88.56 117 GLU A CA 1
ATOM 938 C C . GLU A 1 117 ? 28.169 -4.208 -14.147 1.00 88.56 117 GLU A C 1
ATOM 940 O O . GLU A 1 117 ? 28.968 -3.479 -14.751 1.00 88.56 117 GLU A O 1
ATOM 945 N N . PHE A 1 118 ? 27.497 -3.783 -13.072 1.00 85.62 118 PHE A N 1
ATOM 946 C CA . PHE A 1 118 ? 27.708 -2.468 -12.473 1.00 85.62 118 PHE A CA 1
ATOM 947 C C . PHE A 1 118 ? 29.153 -2.305 -11.990 1.00 85.62 118 PHE A C 1
ATOM 949 O O . PHE A 1 118 ? 29.824 -1.349 -12.382 1.00 85.62 118 PHE A O 1
ATOM 956 N N . ASN A 1 119 ? 29.666 -3.268 -11.222 1.00 84.25 119 ASN A N 1
ATOM 957 C CA . ASN A 1 119 ? 31.029 -3.226 -10.695 1.00 84.25 119 ASN A CA 1
ATOM 958 C C . ASN A 1 119 ? 32.086 -3.233 -11.807 1.00 84.25 119 ASN A C 1
ATOM 960 O O . ASN A 1 119 ? 33.056 -2.481 -11.730 1.00 84.25 119 ASN A O 1
ATOM 964 N N . ALA A 1 120 ? 31.880 -4.004 -12.878 1.00 88.06 120 ALA A N 1
ATOM 965 C CA . ALA A 1 120 ? 32.752 -3.976 -14.050 1.00 88.06 120 ALA A CA 1
ATOM 966 C C . ALA A 1 120 ? 32.740 -2.604 -14.745 1.00 88.06 120 ALA A C 1
ATOM 968 O O . ALA A 1 120 ? 33.785 -2.118 -15.174 1.00 88.06 120 ALA A O 1
ATOM 969 N N . THR A 1 121 ? 31.573 -1.956 -14.821 1.00 87.06 121 THR A N 1
ATOM 970 C CA . THR A 1 121 ? 31.440 -0.603 -15.383 1.00 87.06 121 THR A CA 1
ATOM 971 C C . THR A 1 121 ? 32.172 0.427 -14.523 1.00 87.06 121 THR A C 1
ATOM 973 O O . THR A 1 121 ? 32.930 1.233 -15.057 1.00 87.06 121 THR A O 1
ATOM 976 N N . VAL A 1 122 ? 31.989 0.377 -13.199 1.00 80.00 122 VAL A N 1
ATOM 977 C CA . VAL A 1 122 ? 32.686 1.258 -12.250 1.00 80.00 122 VAL A CA 1
ATOM 978 C C . VAL A 1 122 ? 34.197 1.061 -12.347 1.00 80.00 122 VAL A C 1
ATOM 980 O O . VAL A 1 122 ? 34.919 2.044 -12.495 1.00 80.00 122 VAL A O 1
ATOM 983 N N . ALA A 1 123 ? 34.670 -0.188 -12.346 1.00 81.81 123 ALA A N 1
ATOM 984 C CA . ALA A 1 123 ? 36.088 -0.517 -12.474 1.00 81.81 123 ALA A CA 1
ATOM 985 C C . ALA A 1 123 ? 36.685 -0.014 -13.797 1.00 81.81 123 ALA A C 1
ATOM 987 O O . ALA A 1 123 ? 37.766 0.561 -13.793 1.00 81.81 123 ALA A O 1
ATOM 988 N N . ALA A 1 124 ? 35.964 -0.155 -14.912 1.00 81.62 124 ALA A N 1
ATOM 989 C CA . ALA A 1 124 ? 36.401 0.365 -16.208 1.00 81.62 124 ALA A CA 1
ATOM 990 C C . ALA A 1 124 ? 36.410 1.905 -16.270 1.00 81.62 124 ALA A C 1
ATOM 992 O O . ALA A 1 124 ? 37.187 2.481 -17.023 1.00 81.62 124 ALA A O 1
ATOM 993 N N . SER A 1 125 ? 35.556 2.576 -15.490 1.00 72.38 125 SER A N 1
ATOM 994 C CA . SER A 1 125 ? 35.528 4.043 -15.37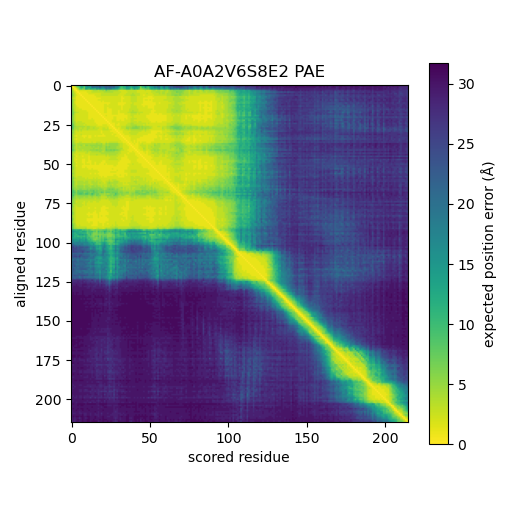9 1.00 72.38 125 SER A CA 1
ATOM 995 C C . SER A 1 125 ? 36.487 4.612 -14.325 1.00 72.38 125 SER A C 1
ATOM 997 O O . SER A 1 125 ? 36.681 5.824 -14.267 1.00 72.38 125 SER A O 1
ATOM 999 N N . ALA A 1 126 ? 37.097 3.762 -13.491 1.00 60.66 126 ALA A N 1
ATOM 1000 C CA . ALA A 1 126 ? 38.020 4.189 -12.441 1.00 60.66 126 ALA A CA 1
ATOM 1001 C C . ALA A 1 126 ? 39.315 4.804 -13.005 1.00 60.66 126 ALA A C 1
ATOM 1003 O O . ALA A 1 126 ? 39.935 5.620 -12.327 1.00 60.66 126 ALA A O 1
ATOM 1004 N N . ASP A 1 127 ? 39.662 4.495 -14.258 1.00 57.16 127 ASP A N 1
ATOM 1005 C CA . ASP A 1 127 ? 40.781 5.110 -14.983 1.00 57.16 127 ASP A CA 1
ATOM 1006 C C . ASP A 1 127 ? 40.471 6.541 -15.487 1.00 57.16 127 ASP A C 1
ATOM 1008 O O . ASP A 1 127 ? 41.387 7.279 -15.848 1.00 57.16 127 ASP A O 1
ATOM 1012 N N . GLU A 1 128 ? 39.198 6.967 -15.492 1.00 54.19 128 GLU A N 1
ATOM 1013 C CA . GLU A 1 128 ? 38.765 8.318 -15.900 1.00 54.19 128 GLU A CA 1
ATOM 1014 C C . GLU A 1 128 ? 38.518 9.269 -14.718 1.00 54.19 128 GLU A C 1
ATOM 1016 O O . GLU A 1 128 ? 38.267 10.459 -14.926 1.00 54.19 128 GLU A O 1
ATOM 1021 N N . ILE A 1 129 ? 38.604 8.790 -13.473 1.00 50.09 129 ILE A N 1
ATOM 1022 C CA . ILE A 1 129 ? 38.596 9.683 -12.313 1.00 50.09 129 ILE A CA 1
ATOM 1023 C C . ILE A 1 129 ? 39.962 10.379 -12.307 1.00 50.09 129 ILE A C 1
ATOM 1025 O O . ILE A 1 129 ? 40.977 9.696 -12.143 1.00 50.09 129 ILE A O 1
ATOM 1029 N N . PRO A 1 130 ? 40.043 11.718 -12.464 1.00 49.81 130 PRO A N 1
ATOM 1030 C CA . PRO A 1 130 ? 41.293 12.401 -12.213 1.00 49.81 130 PRO A CA 1
ATOM 1031 C C . PRO A 1 130 ? 41.632 12.095 -10.765 1.00 49.81 130 PRO A C 1
ATOM 1033 O O . PRO A 1 130 ? 40.895 12.481 -9.858 1.00 49.81 130 PRO A O 1
ATOM 1036 N N . HIS A 1 131 ? 42.699 11.324 -10.585 1.00 52.38 131 HIS A N 1
ATOM 1037 C CA . HIS A 1 131 ? 43.464 11.197 -9.364 1.00 52.38 131 HIS A CA 1
ATOM 1038 C C . HIS A 1 131 ? 43.285 12.478 -8.545 1.00 52.38 131 HIS A C 1
ATOM 1040 O O . HIS A 1 131 ? 43.865 13.520 -8.851 1.00 52.38 131 HIS A O 1
ATOM 1046 N N . LEU A 1 132 ? 42.446 12.417 -7.509 1.00 45.88 132 LEU A N 1
ATOM 1047 C CA . LEU A 1 132 ? 42.581 13.324 -6.385 1.00 45.88 132 LEU A CA 1
ATOM 1048 C C . LEU A 1 132 ? 43.969 13.002 -5.855 1.00 45.88 132 LEU A C 1
ATOM 1050 O O . LEU A 1 132 ? 44.160 12.030 -5.122 1.00 45.88 132 LEU A O 1
ATOM 1054 N N . THR A 1 133 ? 44.957 13.747 -6.353 1.00 42.09 133 THR A N 1
ATOM 1055 C CA . THR A 1 133 ? 46.317 13.686 -5.861 1.00 42.09 133 THR A CA 1
ATOM 1056 C C . THR A 1 133 ? 46.198 13.781 -4.356 1.00 42.09 133 THR A C 1
ATOM 1058 O O . THR A 1 133 ? 45.566 14.686 -3.805 1.00 42.09 133 THR A O 1
ATOM 1061 N N . THR A 1 134 ? 46.767 12.800 -3.673 1.00 46.12 134 THR A N 1
ATOM 1062 C CA . THR A 1 134 ? 46.886 12.765 -2.219 1.00 46.12 134 THR A CA 1
ATOM 1063 C C . THR A 1 134 ? 47.905 13.825 -1.771 1.00 46.12 134 THR A C 1
ATOM 1065 O O . THR A 1 134 ? 48.873 13.537 -1.086 1.00 46.12 134 THR A O 1
ATOM 1068 N N . SER A 1 135 ? 47.722 15.067 -2.220 1.00 48.72 135 SER A N 1
ATOM 1069 C CA . SER A 1 135 ? 48.535 16.246 -1.933 1.00 48.72 135 SER A CA 1
ATOM 1070 C C . SER A 1 135 ? 47.642 17.409 -1.483 1.00 48.72 135 SER A C 1
ATOM 1072 O O . SER A 1 135 ? 47.943 18.574 -1.723 1.00 48.72 135 SER A O 1
ATOM 1074 N N . ALA A 1 136 ? 46.521 17.093 -0.835 1.00 45.03 136 ALA A N 1
ATOM 1075 C CA . ALA A 1 136 ? 45.707 18.060 -0.104 1.00 45.03 136 ALA A CA 1
ATOM 1076 C C . ALA A 1 136 ? 45.244 17.504 1.254 1.00 45.03 136 ALA A C 1
ATOM 1078 O O . ALA A 1 136 ? 44.213 17.908 1.783 1.00 45.03 136 ALA A O 1
ATOM 1079 N N . LEU A 1 137 ? 46.028 16.603 1.856 1.00 42.41 137 LEU A N 1
ATOM 1080 C CA . LEU A 1 137 ? 46.009 16.454 3.309 1.00 42.41 137 LEU A CA 1
ATOM 1081 C C . LEU A 1 137 ? 46.757 17.661 3.889 1.00 42.41 137 LEU A C 1
ATOM 1083 O O . LEU A 1 137 ? 47.929 17.565 4.244 1.00 42.41 137 LEU A O 1
ATOM 1087 N N . LEU A 1 138 ? 46.091 18.819 3.953 1.00 43.97 138 LEU A N 1
ATOM 1088 C CA . LEU A 1 138 ? 46.478 19.791 4.968 1.00 43.97 138 LEU A CA 1
ATOM 1089 C C . LEU A 1 138 ? 46.309 19.091 6.325 1.00 43.97 138 LEU A C 1
ATOM 1091 O O . LEU A 1 138 ? 45.258 18.480 6.551 1.00 43.97 138 LEU A O 1
ATOM 1095 N N . PRO A 1 139 ? 47.309 19.137 7.220 1.00 43.12 139 PRO A N 1
ATOM 1096 C CA . PRO A 1 139 ? 47.148 18.582 8.550 1.00 43.12 139 PRO A CA 1
ATOM 1097 C C . PRO A 1 139 ? 45.980 19.300 9.231 1.00 43.12 139 PRO A C 1
ATOM 1099 O O . PRO A 1 139 ? 45.968 20.527 9.337 1.00 43.12 139 PRO A O 1
ATOM 1102 N N . LEU A 1 140 ? 44.983 18.521 9.661 1.00 40.97 140 LEU A N 1
ATOM 1103 C CA . LEU A 1 140 ? 43.942 18.991 10.569 1.00 40.97 140 LEU A CA 1
ATOM 1104 C C . LEU A 1 140 ? 44.641 19.658 11.763 1.00 40.97 140 LEU A C 1
ATOM 1106 O O . LEU A 1 140 ? 45.480 18.997 12.386 1.00 40.97 140 LEU A O 1
ATOM 1110 N N . PRO A 1 141 ? 44.346 20.933 12.087 1.00 41.34 141 PRO A N 1
ATOM 1111 C CA . PRO A 1 141 ? 44.881 21.529 13.296 1.00 41.34 141 PRO A CA 1
ATOM 1112 C C . PRO A 1 141 ? 44.436 20.677 14.483 1.00 41.34 141 PRO A C 1
ATOM 1114 O O . PRO A 1 141 ? 43.284 20.236 14.562 1.00 41.34 141 PRO A O 1
ATOM 1117 N N . ALA A 1 142 ? 45.403 20.377 15.349 1.00 41.16 142 ALA A N 1
ATOM 1118 C CA . ALA A 1 142 ? 45.188 19.615 16.561 1.00 41.16 142 ALA A CA 1
ATOM 1119 C C . ALA A 1 142 ? 44.014 20.219 17.337 1.00 41.16 142 ALA A C 1
ATOM 1121 O O . ALA A 1 142 ? 43.890 21.435 17.461 1.00 41.16 142 ALA A O 1
ATOM 1122 N N . ARG A 1 143 ? 43.129 19.336 17.802 1.00 48.00 143 ARG A N 1
ATOM 1123 C CA . ARG A 1 143 ? 41.958 19.684 18.597 1.00 48.00 143 ARG A CA 1
ATOM 1124 C C . ARG A 1 143 ? 42.376 20.427 19.857 1.00 48.00 143 ARG A C 1
ATOM 1126 O O . ARG A 1 143 ? 42.762 19.773 20.818 1.00 48.00 143 ARG A O 1
ATOM 1133 N N . GLU A 1 144 ? 42.146 21.725 19.877 1.00 44.81 144 GLU A N 1
ATOM 1134 C CA . GLU A 1 144 ? 41.792 22.462 21.080 1.00 44.81 144 GLU A CA 1
ATOM 1135 C C . GLU A 1 144 ? 40.618 23.386 20.699 1.00 44.81 144 GLU A C 1
ATOM 1137 O O . GLU A 1 144 ? 40.551 23.896 19.582 1.00 44.81 144 GLU A O 1
ATOM 1142 N N . ASP A 1 145 ? 39.657 23.505 21.618 1.00 32.78 145 ASP A N 1
ATOM 1143 C CA . ASP A 1 145 ? 38.638 24.566 21.688 1.00 32.78 145 ASP A CA 1
ATOM 1144 C C . ASP A 1 145 ? 37.239 24.261 21.120 1.00 32.78 145 ASP A C 1
ATOM 1146 O O . ASP A 1 145 ? 36.853 24.567 19.992 1.00 32.78 145 ASP A O 1
ATOM 1150 N N . VAL A 1 146 ? 36.410 23.722 22.016 1.00 41.22 146 VAL A N 1
ATOM 1151 C CA . VAL A 1 146 ? 34.951 23.867 21.998 1.00 41.22 146 VAL A CA 1
ATOM 1152 C C . VAL A 1 146 ? 34.599 25.356 22.083 1.00 41.22 146 VAL A C 1
ATOM 1154 O O . VAL A 1 146 ? 34.829 25.975 23.119 1.00 41.22 146 VAL A O 1
ATOM 1157 N N . ILE A 1 147 ? 33.955 25.914 21.052 1.00 31.19 147 ILE A N 1
ATOM 1158 C CA . ILE A 1 147 ? 33.193 27.166 21.170 1.00 31.19 147 ILE A CA 1
ATOM 1159 C C . ILE A 1 147 ? 31.796 26.970 20.570 1.00 31.19 147 ILE A C 1
ATOM 1161 O O . ILE A 1 147 ? 31.612 26.776 19.371 1.00 31.19 147 ILE A O 1
ATOM 1165 N N . LEU A 1 148 ? 30.800 27.031 21.455 1.00 38.34 148 LEU A N 1
ATOM 1166 C CA . LEU A 1 148 ? 29.390 27.251 21.146 1.00 38.34 148 LEU A CA 1
ATOM 1167 C C . LEU A 1 148 ? 29.226 28.577 20.389 1.00 38.34 148 LEU A C 1
ATOM 1169 O O . LEU A 1 148 ? 29.487 29.636 20.955 1.00 38.34 148 LEU A O 1
ATOM 1173 N N . ALA A 1 149 ? 28.699 28.541 19.166 1.00 30.86 149 ALA A N 1
ATOM 1174 C CA . ALA A 1 149 ? 28.144 29.724 18.515 1.00 30.86 149 ALA A CA 1
ATOM 1175 C C . ALA A 1 149 ? 26.791 29.385 17.882 1.00 30.86 149 ALA A C 1
ATOM 1177 O O . ALA A 1 149 ? 26.683 28.647 16.907 1.00 30.86 149 ALA A O 1
ATOM 1178 N N . ARG A 1 150 ? 25.743 29.930 18.497 1.00 41.28 150 ARG A N 1
ATOM 1179 C CA . ARG A 1 150 ? 24.355 29.907 18.045 1.00 41.28 150 ARG A CA 1
ATOM 1180 C C . ARG A 1 150 ? 24.035 31.292 17.492 1.00 41.28 150 ARG A C 1
ATOM 1182 O O . ARG A 1 150 ? 23.841 32.188 18.297 1.00 41.28 150 ARG A O 1
ATOM 1189 N N . LEU A 1 151 ? 23.954 31.454 16.174 1.00 33.78 151 LEU A N 1
ATOM 1190 C CA . LEU A 1 151 ? 23.331 32.568 15.428 1.00 33.78 151 LEU A CA 1
ATOM 1191 C C . LEU A 1 151 ? 23.018 31.969 14.043 1.00 33.78 151 LEU A C 1
ATOM 1193 O O . LEU A 1 151 ? 23.855 31.248 13.519 1.00 33.78 151 LEU A O 1
ATOM 1197 N N . GLY A 1 152 ? 21.864 32.077 13.395 1.00 28.58 152 GLY A N 1
ATOM 1198 C CA . GLY A 1 152 ? 20.853 33.122 13.289 1.00 28.58 152 GLY A CA 1
ATOM 1199 C C . GLY A 1 152 ? 20.359 33.048 11.827 1.00 28.58 152 GLY A C 1
ATOM 1200 O O . GLY A 1 152 ? 21.102 32.591 10.966 1.00 28.58 152 GLY A O 1
ATOM 1201 N N . HIS A 1 153 ? 19.095 33.388 11.575 1.00 38.91 153 HIS A N 1
ATOM 1202 C CA . HIS A 1 153 ? 18.427 33.438 10.262 1.00 38.91 153 HIS A CA 1
ATOM 1203 C C . HIS A 1 153 ? 19.308 33.874 9.071 1.00 38.91 153 HIS A C 1
ATOM 1205 O O . HIS A 1 153 ? 20.053 34.831 9.225 1.00 38.91 153 HIS A O 1
ATOM 1211 N N . GLU A 1 154 ? 19.076 33.309 7.873 1.00 33.19 154 GLU A N 1
ATOM 1212 C CA . GLU A 1 154 ? 18.691 34.097 6.683 1.00 33.19 154 GLU A CA 1
ATOM 1213 C C . GLU A 1 154 ? 18.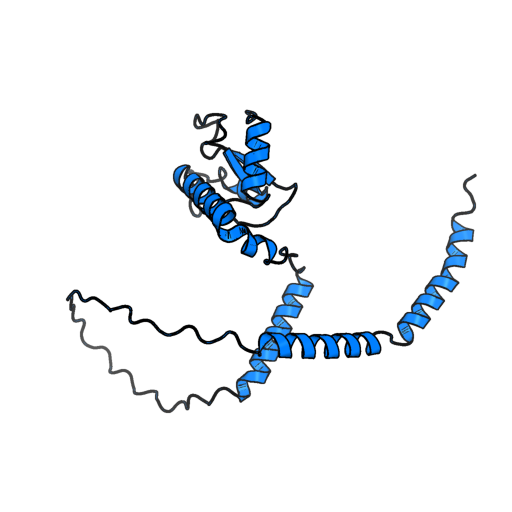258 33.241 5.473 1.00 33.19 154 GLU A C 1
ATOM 1215 O O . GLU A 1 154 ? 18.676 32.101 5.281 1.00 33.19 154 GLU A O 1
ATOM 1220 N N . GLN A 1 155 ? 17.332 33.815 4.701 1.00 38.62 155 GLN A N 1
ATOM 1221 C CA . GLN A 1 155 ? 16.687 33.281 3.502 1.00 38.62 155 GLN A CA 1
ATOM 1222 C C . GLN A 1 155 ? 17.691 33.029 2.369 1.00 38.62 155 GLN A C 1
ATOM 1224 O O . GLN A 1 155 ? 18.534 33.879 2.096 1.00 38.62 155 GLN A O 1
ATOM 1229 N N . ILE A 1 156 ? 17.513 31.941 1.610 1.00 31.56 156 ILE A N 1
ATOM 1230 C CA . ILE A 1 156 ? 18.103 31.824 0.270 1.00 31.56 156 ILE A CA 1
ATOM 1231 C C . ILE A 1 156 ? 16.988 31.796 -0.775 1.00 31.56 156 ILE A C 1
ATOM 1233 O O . ILE A 1 156 ? 16.143 30.904 -0.832 1.00 31.56 156 ILE A O 1
ATOM 1237 N N . LEU A 1 157 ? 17.032 32.859 -1.570 1.00 28.08 157 LEU A N 1
ATOM 1238 C CA . LEU A 1 157 ? 16.254 33.206 -2.744 1.00 28.08 157 LEU A CA 1
ATOM 1239 C C . LEU A 1 157 ? 16.335 32.096 -3.814 1.00 28.08 157 LEU A C 1
ATOM 1241 O O . LEU A 1 157 ? 17.420 31.749 -4.280 1.00 28.08 157 LEU A O 1
ATOM 1245 N N . LEU A 1 158 ? 15.186 31.572 -4.247 1.00 31.73 158 LEU A N 1
ATOM 1246 C CA . LEU A 1 158 ? 15.064 30.764 -5.465 1.00 31.73 158 LEU A CA 1
ATOM 1247 C C . LEU A 1 158 ? 15.163 31.692 -6.686 1.00 31.73 158 LEU A C 1
ATOM 1249 O O . LEU A 1 158 ? 14.180 32.327 -7.062 1.00 31.73 158 LEU A O 1
ATOM 1253 N N . VAL A 1 159 ? 16.336 31.764 -7.318 1.00 31.45 159 VAL A N 1
ATOM 1254 C CA . VAL A 1 159 ? 16.481 32.331 -8.669 1.00 31.45 159 VAL A CA 1
ATOM 1255 C C . VAL A 1 159 ? 16.459 31.182 -9.671 1.00 31.45 159 VAL A C 1
ATOM 1257 O O . VAL A 1 159 ? 17.261 30.252 -9.596 1.00 31.45 159 VAL A O 1
ATOM 1260 N N . GLY A 1 160 ? 15.482 31.233 -10.576 1.00 34.78 160 GLY A N 1
ATOM 1261 C CA . GLY A 1 160 ? 15.204 30.198 -11.562 1.00 34.78 160 GLY A CA 1
ATOM 1262 C C . GLY A 1 160 ? 16.365 29.931 -12.520 1.00 34.78 160 GLY A C 1
ATOM 1263 O O . GLY A 1 160 ? 16.964 30.852 -13.072 1.00 34.78 160 GLY A O 1
ATOM 1264 N N . MET A 1 161 ? 16.628 28.646 -12.760 1.00 29.50 161 MET A N 1
ATOM 1265 C CA . MET A 1 161 ? 17.438 28.184 -13.885 1.00 29.50 161 MET A CA 1
ATOM 1266 C C . MET A 1 161 ? 16.513 27.785 -15.048 1.00 29.50 161 MET A C 1
ATOM 1268 O O . MET A 1 161 ? 15.484 27.145 -14.812 1.00 29.50 161 MET A O 1
ATOM 1272 N N . PRO A 1 162 ? 16.845 28.150 -16.298 1.00 33.94 162 PRO A N 1
ATOM 1273 C CA . PRO A 1 162 ? 16.023 27.835 -17.458 1.00 33.94 162 PRO A CA 1
ATOM 1274 C C . PRO A 1 162 ? 16.044 26.331 -17.761 1.00 33.94 162 PRO A C 1
ATOM 1276 O O . PRO A 1 162 ? 17.085 25.675 -17.702 1.00 33.94 162 PRO A O 1
ATOM 1279 N N . LEU A 1 163 ? 14.874 25.797 -18.118 1.00 35.44 163 LEU A N 1
ATOM 1280 C CA . LEU A 1 163 ? 14.697 24.435 -18.617 1.00 35.44 163 LEU A CA 1
ATOM 1281 C C . LEU A 1 163 ? 15.541 24.239 -19.887 1.00 35.44 163 LEU A C 1
ATOM 1283 O O . LEU A 1 163 ? 15.233 24.792 -20.941 1.00 35.44 163 LEU A O 1
ATOM 1287 N N . SER A 1 164 ? 16.609 23.446 -19.785 1.00 35.69 164 SER A N 1
ATOM 1288 C CA . SER A 1 164 ? 17.392 22.999 -20.941 1.00 35.69 164 SER A CA 1
ATOM 1289 C C . SER A 1 164 ? 16.540 22.072 -21.823 1.00 35.69 164 SER A C 1
ATOM 1291 O O . SER A 1 164 ? 15.819 21.221 -21.288 1.00 35.69 164 SER A O 1
ATOM 1293 N N . PRO A 1 165 ? 16.587 22.200 -23.163 1.00 39.22 165 PRO A N 1
ATOM 1294 C CA . PRO A 1 165 ? 15.803 21.358 -24.051 1.00 39.22 165 PRO A CA 1
ATOM 1295 C C . PRO A 1 165 ? 16.301 19.918 -23.938 1.00 39.22 165 PRO A C 1
ATOM 1297 O O . PRO A 1 165 ? 17.476 19.626 -24.160 1.00 39.22 165 PRO A O 1
ATOM 1300 N N . ALA A 1 166 ? 15.388 19.012 -23.591 1.00 45.22 166 ALA A N 1
ATOM 1301 C CA . ALA A 1 166 ? 15.602 17.574 -23.531 1.00 45.22 166 ALA A CA 1
ATOM 1302 C C . ALA A 1 166 ? 16.094 17.041 -24.888 1.00 45.22 166 ALA A C 1
ATOM 1304 O O . ALA A 1 166 ? 15.295 16.633 -25.731 1.00 45.22 166 ALA A O 1
ATOM 1305 N N . ASN A 1 167 ? 17.411 17.050 -25.112 1.00 42.28 167 ASN A N 1
ATOM 1306 C CA . ASN A 1 167 ? 17.989 16.696 -26.397 1.00 42.28 167 ASN A CA 1
ATOM 1307 C C . ASN A 1 167 ? 18.809 15.401 -26.346 1.00 42.28 167 ASN A C 1
ATOM 1309 O O . ASN A 1 167 ? 19.762 15.230 -25.590 1.00 42.28 167 ASN A O 1
ATOM 1313 N N . ASP A 1 168 ? 18.401 14.508 -27.245 1.00 46.91 168 ASP A N 1
ATOM 1314 C CA . ASP A 1 168 ? 19.252 13.679 -28.104 1.00 46.91 168 ASP A CA 1
ATOM 1315 C C . ASP A 1 168 ? 20.026 12.493 -27.486 1.00 46.91 168 ASP A C 1
ATOM 1317 O O . ASP A 1 168 ? 20.125 11.432 -28.110 1.00 46.91 168 ASP A O 1
ATOM 1321 N N . PHE A 1 169 ? 20.472 12.555 -26.230 1.00 36.78 169 PHE A N 1
ATOM 1322 C CA . PHE A 1 169 ? 21.301 11.482 -25.655 1.00 36.78 169 PHE A CA 1
ATOM 1323 C C . PHE A 1 169 ? 20.540 10.152 -25.493 1.00 36.78 169 PHE A C 1
ATOM 1325 O O . PHE A 1 169 ? 21.024 9.071 -25.843 1.00 36.78 169 PHE A O 1
ATOM 1332 N N . SER A 1 170 ? 19.288 10.222 -25.036 1.00 45.44 170 SER A N 1
ATOM 1333 C CA . SER A 1 170 ? 18.449 9.040 -24.798 1.00 45.44 170 SER A CA 1
ATOM 1334 C C . SER A 1 170 ? 17.974 8.367 -26.093 1.00 45.44 170 SER A C 1
ATOM 1336 O O . SER A 1 170 ? 17.765 7.152 -26.122 1.00 45.44 170 SER A O 1
ATOM 1338 N N . LYS A 1 171 ? 17.822 9.119 -27.193 1.00 43.81 171 LYS A N 1
ATOM 1339 C CA . LYS A 1 171 ? 17.436 8.565 -28.503 1.00 43.81 171 LYS A CA 1
ATOM 1340 C C . LYS A 1 171 ? 18.610 7.832 -29.160 1.00 43.81 171 LYS A C 1
ATOM 1342 O O . LYS A 1 171 ? 18.428 6.689 -29.582 1.00 43.81 171 LYS A O 1
ATOM 1347 N N . ARG A 1 172 ? 19.816 8.413 -29.141 1.00 47.84 172 ARG A N 1
ATOM 1348 C CA . ARG A 1 172 ? 21.035 7.776 -29.678 1.00 47.84 172 ARG A CA 1
ATOM 1349 C C . ARG A 1 172 ? 21.434 6.523 -28.894 1.00 47.84 172 ARG A C 1
ATOM 1351 O O . ARG A 1 172 ? 21.738 5.498 -29.501 1.00 47.84 172 ARG A O 1
ATOM 1358 N N . ARG A 1 173 ? 21.316 6.546 -27.558 1.00 47.69 173 ARG A N 1
ATOM 1359 C CA . ARG A 1 173 ? 21.600 5.378 -26.700 1.00 47.69 173 ARG A CA 1
ATOM 1360 C C . ARG A 1 173 ? 20.632 4.212 -26.967 1.00 47.69 173 ARG A C 1
ATOM 1362 O O . ARG A 1 173 ? 21.067 3.068 -27.070 1.00 47.69 173 ARG A O 1
ATOM 1369 N N . ARG A 1 174 ? 19.338 4.494 -27.189 1.00 48.81 174 ARG A N 1
ATOM 1370 C CA . ARG A 1 174 ? 18.329 3.475 -27.558 1.00 48.81 174 ARG A CA 1
ATOM 1371 C C . ARG A 1 174 ? 18.533 2.884 -28.958 1.00 48.81 174 ARG A C 1
ATOM 1373 O O . ARG A 1 174 ? 18.238 1.706 -29.151 1.00 48.81 174 ARG A O 1
ATOM 1380 N N . ALA A 1 175 ? 19.016 3.666 -29.924 1.00 47.53 175 ALA A N 1
ATOM 1381 C CA . ALA A 1 175 ? 19.332 3.170 -31.267 1.00 47.53 175 ALA A CA 1
ATOM 1382 C C . ALA A 1 175 ? 20.597 2.290 -31.266 1.00 47.53 175 ALA A C 1
ATOM 1384 O O . ALA A 1 175 ? 20.589 1.195 -31.830 1.00 47.53 175 ALA A O 1
ATOM 1385 N N . ALA A 1 176 ? 21.641 2.713 -30.545 1.00 47.19 176 ALA A N 1
ATOM 1386 C CA . ALA A 1 176 ? 22.885 1.958 -30.399 1.00 47.19 176 ALA A CA 1
ATOM 1387 C C . ALA A 1 176 ? 22.687 0.626 -29.651 1.00 47.19 176 ALA A C 1
ATOM 1389 O O . ALA A 1 176 ? 23.243 -0.395 -30.058 1.00 47.19 176 ALA A O 1
ATOM 1390 N N . MET A 1 177 ? 21.851 0.598 -28.604 1.00 50.97 177 MET A N 1
ATOM 1391 C CA . MET A 1 177 ? 21.517 -0.650 -27.903 1.00 50.97 177 MET A CA 1
ATOM 1392 C C . MET A 1 177 ? 20.712 -1.620 -28.775 1.00 50.97 177 MET A C 1
ATOM 1394 O O . MET A 1 177 ? 20.961 -2.821 -28.726 1.00 50.97 177 MET A O 1
ATOM 1398 N N . ARG A 1 178 ? 19.801 -1.127 -29.627 1.00 50.94 178 ARG A N 1
ATOM 1399 C CA . ARG A 1 178 ? 19.029 -1.981 -30.548 1.00 50.94 178 ARG A CA 1
ATOM 1400 C C . ARG A 1 178 ? 19.919 -2.683 -31.573 1.00 50.94 178 ARG A C 1
ATOM 1402 O O . ARG A 1 178 ? 19.772 -3.885 -31.779 1.00 50.94 178 ARG A O 1
ATOM 1409 N N . HIS A 1 179 ? 20.875 -1.967 -32.164 1.00 52.75 179 HIS A N 1
ATOM 1410 C CA . HIS A 1 179 ? 21.833 -2.561 -33.104 1.00 52.75 179 HIS A CA 1
ATOM 1411 C C . HIS A 1 179 ? 22.731 -3.611 -32.436 1.00 52.75 179 HIS A C 1
ATOM 1413 O O . HIS A 1 179 ? 22.914 -4.698 -32.985 1.00 52.75 179 HIS A O 1
ATOM 1419 N N . LYS A 1 180 ? 23.229 -3.328 -31.224 1.00 53.25 180 LYS A N 1
ATOM 1420 C CA . LYS A 1 180 ? 24.042 -4.282 -30.452 1.00 53.25 180 LYS A CA 1
ATOM 1421 C C . LYS A 1 180 ? 23.248 -5.530 -30.052 1.00 53.25 180 LYS A C 1
ATOM 1423 O O . LYS A 1 180 ? 23.769 -6.635 -30.157 1.00 53.25 180 LYS A O 1
ATOM 1428 N N . TRP A 1 181 ? 21.973 -5.379 -29.691 1.00 43.44 181 TRP A N 1
ATOM 1429 C CA 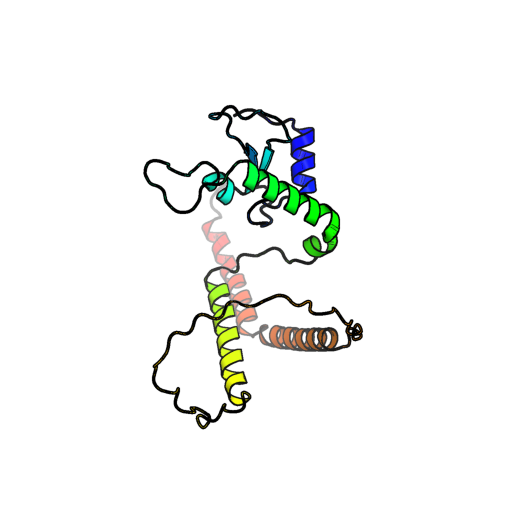. TRP A 1 181 ? 21.102 -6.502 -29.333 1.00 43.44 181 TRP A CA 1
ATOM 1430 C C . TRP A 1 181 ? 20.783 -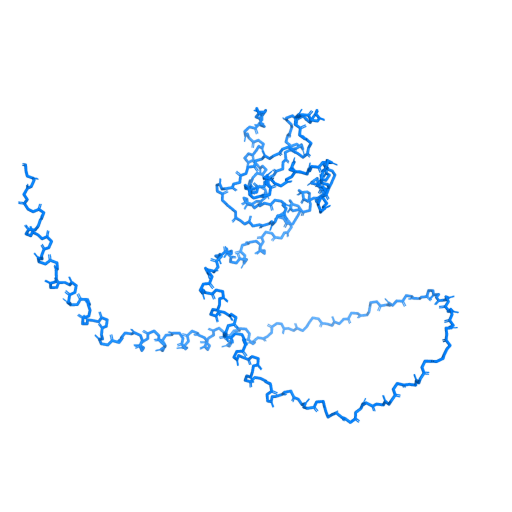7.412 -30.529 1.00 43.44 181 TRP A C 1
ATOM 1432 O O . TRP A 1 181 ? 20.824 -8.633 -30.401 1.00 43.44 181 TRP A O 1
ATOM 1442 N N . HIS A 1 182 ? 20.536 -6.852 -31.720 1.00 51.28 182 HIS A N 1
ATOM 1443 C CA . HIS A 1 182 ? 20.335 -7.655 -32.933 1.00 51.28 182 HIS A CA 1
ATOM 1444 C C . HIS A 1 182 ? 21.612 -8.378 -33.392 1.00 51.28 182 HIS A C 1
ATOM 1446 O O . HIS A 1 182 ? 21.522 -9.534 -33.807 1.00 51.28 182 HIS A O 1
ATOM 1452 N N . ALA A 1 183 ? 22.786 -7.751 -33.263 1.00 54.03 183 ALA A N 1
ATOM 1453 C CA . ALA A 1 183 ? 24.072 -8.381 -33.567 1.00 54.03 183 ALA A CA 1
ATOM 1454 C C . ALA A 1 183 ? 24.411 -9.520 -32.584 1.00 54.03 183 ALA A C 1
ATOM 1456 O O . ALA A 1 183 ? 24.753 -10.621 -33.014 1.00 54.03 183 ALA A O 1
ATOM 1457 N N . ALA A 1 184 ? 24.208 -9.304 -31.279 1.00 51.12 184 ALA A N 1
ATOM 1458 C CA . ALA A 1 184 ? 24.381 -10.337 -30.256 1.00 51.12 184 ALA A CA 1
ATOM 1459 C C . ALA A 1 184 ? 23.390 -11.501 -30.447 1.00 51.12 184 ALA A C 1
ATOM 1461 O O . ALA A 1 184 ? 23.762 -12.671 -30.393 1.00 51.12 184 ALA A O 1
ATOM 1462 N N . ARG A 1 185 ? 22.126 -11.204 -30.778 1.00 49.38 185 ARG A N 1
ATOM 1463 C CA . ARG A 1 185 ? 21.106 -12.223 -31.072 1.00 49.38 185 ARG A CA 1
ATOM 1464 C C . ARG A 1 185 ? 21.403 -13.019 -32.350 1.00 49.38 185 ARG A C 1
ATOM 1466 O O . ARG A 1 185 ? 21.006 -14.181 -32.437 1.00 49.38 185 ARG A O 1
ATOM 1473 N N . ALA A 1 186 ? 22.088 -12.427 -33.329 1.00 54.84 186 ALA A N 1
ATOM 1474 C CA . ALA A 1 186 ? 22.557 -13.134 -34.520 1.00 54.84 186 ALA A CA 1
ATOM 1475 C C . ALA A 1 186 ? 23.728 -14.082 -34.203 1.00 54.84 186 ALA A C 1
ATOM 1477 O O . ALA A 1 186 ? 23.755 -15.188 -34.736 1.00 54.84 186 ALA A O 1
ATOM 1478 N N . GLN A 1 187 ? 24.624 -13.709 -33.281 1.00 55.69 187 GLN A N 1
ATOM 1479 C CA . GLN A 1 187 ? 25.712 -14.575 -32.798 1.00 55.69 187 GLN A CA 1
ATOM 1480 C C . GLN A 1 187 ? 25.224 -15.718 -31.886 1.00 55.69 187 GLN A C 1
ATOM 1482 O O . GLN A 1 187 ? 25.790 -16.806 -31.913 1.00 55.69 187 GLN A O 1
ATOM 1487 N N . ILE A 1 188 ? 24.133 -15.520 -31.134 1.00 49.88 188 ILE A N 1
ATOM 1488 C CA . ILE A 1 188 ? 23.534 -16.546 -30.252 1.00 49.88 188 ILE A CA 1
ATOM 1489 C C . ILE A 1 188 ? 22.742 -17.617 -31.032 1.00 49.88 188 ILE A C 1
ATOM 1491 O O . ILE A 1 188 ? 22.445 -18.684 -30.492 1.00 49.88 188 ILE A O 1
ATOM 1495 N N . LYS A 1 189 ? 22.474 -17.429 -32.335 1.00 51.28 189 LYS A N 1
ATOM 1496 C CA . LYS A 1 189 ? 22.102 -18.541 -33.235 1.00 51.28 189 LYS A CA 1
ATOM 1497 C C . LYS A 1 189 ? 23.335 -19.396 -33.552 1.00 51.28 189 LYS A C 1
ATOM 1499 O O . LYS A 1 189 ? 23.705 -19.594 -34.704 1.00 51.28 189 LYS A O 1
ATOM 1504 N N . ALA A 1 190 ? 23.993 -19.866 -32.506 1.00 53.50 190 ALA A N 1
ATOM 1505 C CA . ALA A 1 190 ? 25.174 -20.682 -32.605 1.00 53.50 190 ALA A CA 1
ATOM 1506 C C . ALA A 1 190 ? 24.788 -22.083 -33.132 1.00 53.50 190 ALA A C 1
ATOM 1508 O O . ALA A 1 190 ? 23.733 -22.605 -32.750 1.00 53.50 190 ALA A O 1
ATOM 1509 N N . PRO A 1 191 ? 25.615 -22.701 -33.997 1.00 58.09 191 PRO A N 1
ATOM 1510 C CA . PRO A 1 191 ? 25.346 -23.994 -34.639 1.00 58.09 191 PRO A CA 1
ATOM 1511 C C . PRO A 1 191 ? 24.882 -25.096 -33.676 1.00 58.09 191 PRO A C 1
ATOM 1513 O O . PRO A 1 191 ? 24.001 -25.884 -34.021 1.00 58.09 191 PRO A O 1
ATOM 1516 N N . TRP A 1 192 ? 25.375 -25.068 -32.433 1.00 54.50 192 TRP A N 1
ATOM 1517 C CA . TRP A 1 192 ? 25.011 -26.018 -31.384 1.00 54.50 192 TRP A CA 1
ATOM 1518 C C . TRP A 1 192 ? 23.521 -25.982 -31.011 1.00 54.50 192 TRP A C 1
ATOM 1520 O O . TRP A 1 192 ? 22.974 -27.016 -30.657 1.00 54.50 192 TRP A O 1
ATOM 1530 N N . VAL A 1 193 ? 22.822 -24.842 -31.120 1.00 59.50 193 VAL A N 1
ATOM 1531 C CA . VAL A 1 193 ? 21.375 -24.755 -30.818 1.00 59.50 193 VAL A CA 1
ATOM 1532 C C . VAL A 1 193 ? 20.559 -25.499 -31.875 1.00 59.50 193 VAL A C 1
ATOM 1534 O O . VAL A 1 193 ? 19.539 -26.119 -31.567 1.00 59.50 193 VAL A O 1
ATOM 1537 N N . THR A 1 194 ? 21.003 -25.452 -33.130 1.00 65.00 194 THR A N 1
ATOM 1538 C CA . THR A 1 194 ? 20.385 -26.186 -34.242 1.00 65.00 194 THR A CA 1
ATOM 1539 C C . THR A 1 194 ? 20.639 -27.686 -34.095 1.00 65.00 194 THR A C 1
ATOM 1541 O O . THR A 1 194 ? 19.724 -28.489 -34.268 1.00 65.00 194 THR A O 1
ATOM 1544 N N . GLU A 1 195 ? 21.852 -28.051 -33.683 1.00 62.59 195 GLU A N 1
ATOM 1545 C CA . GLU A 1 195 ? 22.283 -29.426 -33.419 1.00 62.59 195 GLU A CA 1
ATOM 1546 C C . GLU A 1 195 ? 21.567 -30.035 -32.201 1.00 62.59 195 GLU A C 1
ATOM 1548 O O . GLU A 1 195 ? 21.070 -31.157 -32.264 1.00 62.59 195 GLU A O 1
ATOM 1553 N N . LEU A 1 196 ? 21.385 -29.259 -31.126 1.00 59.16 196 LEU A N 1
ATOM 1554 C CA . LEU A 1 196 ? 20.622 -29.651 -29.939 1.00 59.16 196 LEU A CA 1
ATOM 1555 C C . LEU A 1 196 ? 19.142 -29.863 -30.278 1.00 59.16 196 LEU A C 1
ATOM 1557 O O . LEU A 1 196 ? 18.546 -30.849 -29.857 1.00 59.16 196 LEU A O 1
ATOM 1561 N N . LYS A 1 197 ? 18.545 -28.979 -31.090 1.00 66.81 197 LYS A N 1
ATOM 1562 C CA . LYS A 1 197 ? 17.159 -29.138 -31.566 1.00 66.81 197 LYS A CA 1
ATOM 1563 C C . LYS A 1 197 ? 16.991 -30.354 -32.478 1.00 66.81 197 LYS A C 1
ATOM 1565 O O . LYS A 1 197 ? 15.959 -31.018 -32.398 1.00 66.81 197 LYS A O 1
ATOM 1570 N N . ALA A 1 198 ? 17.982 -30.665 -33.314 1.00 70.00 198 ALA A N 1
ATOM 1571 C CA . ALA A 1 198 ? 17.990 -31.879 -34.129 1.00 70.00 198 ALA A CA 1
ATOM 1572 C C . ALA A 1 198 ? 18.096 -33.142 -33.258 1.00 70.00 198 ALA A C 1
ATOM 1574 O O . ALA A 1 198 ? 17.358 -34.097 -33.484 1.00 70.00 198 ALA A O 1
ATOM 1575 N N . LYS A 1 199 ? 18.929 -33.107 -32.211 1.00 64.56 199 LYS A N 1
ATOM 1576 C CA . LYS A 1 199 ? 19.109 -34.198 -31.242 1.00 64.56 199 LYS A CA 1
ATOM 1577 C C . LYS A 1 199 ? 17.865 -34.420 -30.372 1.00 64.56 199 LYS A C 1
ATOM 1579 O O . LYS A 1 199 ? 17.452 -35.550 -30.162 1.00 64.56 199 LYS A O 1
ATOM 1584 N N . VAL A 1 200 ? 17.195 -33.349 -29.943 1.00 63.66 200 VAL A N 1
ATOM 1585 C CA . VAL A 1 200 ? 15.903 -33.434 -29.236 1.00 63.66 200 VAL A CA 1
ATOM 1586 C C . VAL A 1 200 ? 14.805 -33.980 -30.156 1.00 63.66 200 VAL A C 1
ATOM 1588 O O . VAL A 1 200 ? 13.994 -34.798 -29.726 1.00 63.66 200 VAL A O 1
ATOM 1591 N N . ARG A 1 201 ? 14.797 -33.603 -31.444 1.00 65.19 201 ARG A N 1
ATOM 1592 C CA . ARG A 1 201 ? 13.880 -34.195 -32.432 1.00 65.19 201 ARG A CA 1
ATOM 1593 C C . ARG A 1 201 ? 14.158 -35.679 -32.674 1.00 65.19 201 ARG A C 1
ATOM 1595 O O . ARG A 1 201 ? 13.200 -36.441 -32.721 1.00 65.19 201 ARG A O 1
ATOM 1602 N N . SER A 1 202 ? 15.415 -36.113 -32.775 1.00 64.56 202 SER A N 1
ATOM 1603 C CA . SER A 1 202 ? 15.735 -37.541 -32.926 1.00 64.56 202 SER A CA 1
ATOM 1604 C C . SER A 1 202 ? 15.455 -38.359 -31.658 1.00 64.56 202 SER A C 1
ATOM 1606 O O . SER A 1 202 ? 15.128 -39.537 -31.760 1.00 64.56 202 SER A O 1
ATOM 1608 N N . MET A 1 203 ? 15.489 -37.737 -30.475 1.00 54.44 203 MET A N 1
ATOM 1609 C CA . MET A 1 203 ? 15.100 -38.365 -29.203 1.00 54.44 203 MET A CA 1
ATOM 1610 C C . MET A 1 203 ? 13.580 -38.504 -29.019 1.00 54.44 203 MET A C 1
ATOM 1612 O O . MET A 1 203 ? 13.140 -39.363 -28.260 1.00 54.44 203 MET A O 1
ATOM 1616 N N . SER A 1 204 ? 12.764 -37.727 -29.742 1.00 55.09 204 SER A N 1
ATOM 1617 C CA . SER A 1 204 ? 11.292 -37.831 -29.694 1.00 55.09 204 SER A CA 1
ATOM 1618 C C . SER A 1 204 ? 10.721 -39.127 -30.299 1.00 55.09 204 SER A C 1
ATOM 1620 O O . SER A 1 204 ? 9.532 -39.404 -30.147 1.00 55.09 204 SER A O 1
ATOM 1622 N N . GLY A 1 205 ? 11.564 -39.964 -30.922 1.00 51.59 205 GLY A N 1
ATOM 1623 C CA . GLY A 1 205 ? 11.215 -41.347 -31.263 1.00 51.59 205 GLY A CA 1
ATOM 1624 C C . GLY A 1 205 ? 11.075 -42.257 -30.036 1.00 51.59 205 GLY A C 1
ATOM 1625 O O . GLY A 1 205 ? 10.257 -43.166 -30.043 1.00 51.59 205 GLY A O 1
ATOM 1626 N N . TRP A 1 206 ? 11.797 -41.968 -28.947 1.00 44.97 206 TRP A N 1
ATOM 1627 C CA . TRP A 1 206 ? 11.855 -42.825 -27.754 1.00 44.97 206 TRP A CA 1
ATOM 1628 C C . TRP A 1 206 ? 10.613 -42.697 -26.858 1.00 44.97 206 TRP A C 1
ATOM 1630 O O . TRP A 1 206 ? 10.209 -43.638 -26.182 1.00 44.97 206 TRP A O 1
ATOM 1640 N N . THR A 1 207 ? 9.952 -41.535 -26.885 1.00 47.59 207 THR A N 1
ATOM 1641 C CA . THR A 1 207 ? 8.723 -41.283 -26.114 1.00 47.59 207 THR A CA 1
ATOM 1642 C C . THR A 1 207 ? 7.504 -42.034 -26.648 1.00 47.59 207 THR A C 1
ATOM 1644 O O . THR A 1 207 ? 6.537 -42.202 -25.911 1.00 47.59 207 THR A O 1
ATOM 1647 N N . ARG A 1 208 ? 7.533 -42.502 -27.903 1.00 46.72 208 ARG A N 1
ATOM 1648 C CA . ARG A 1 208 ? 6.419 -43.254 -28.499 1.00 46.72 208 ARG A CA 1
ATOM 1649 C C . ARG A 1 208 ? 6.427 -44.733 -28.086 1.00 46.72 208 ARG A C 1
ATOM 1651 O O . ARG A 1 208 ? 5.355 -45.296 -27.905 1.00 46.72 208 ARG A O 1
ATOM 1658 N N . ASP A 1 209 ? 7.605 -45.306 -27.840 1.00 51.75 209 ASP A N 1
ATOM 1659 C CA . ASP A 1 209 ? 7.754 -46.707 -27.419 1.00 51.75 209 ASP A CA 1
ATOM 1660 C C . ASP A 1 209 ? 7.490 -46.908 -25.915 1.00 51.75 209 ASP A C 1
ATOM 1662 O O . ASP A 1 209 ? 7.011 -47.961 -25.510 1.00 51.75 209 ASP A O 1
ATOM 1666 N N . TYR A 1 210 ? 7.740 -45.890 -25.079 1.00 45.75 210 TYR A N 1
ATOM 1667 C CA . TYR A 1 210 ? 7.566 -45.999 -23.620 1.00 45.75 210 TYR A CA 1
ATOM 1668 C C . TYR A 1 210 ? 6.138 -45.712 -23.118 1.00 45.75 210 TYR A C 1
ATOM 1670 O O . TYR A 1 210 ? 5.782 -46.134 -22.021 1.00 45.75 210 TYR A O 1
ATOM 1678 N N . PHE A 1 211 ? 5.315 -45.002 -23.901 1.00 45.84 211 PHE A N 1
ATOM 1679 C CA . PHE A 1 211 ? 3.938 -44.629 -23.531 1.00 45.84 211 PHE A CA 1
ATOM 1680 C C . PHE A 1 211 ? 2.853 -45.288 -24.405 1.00 45.84 211 PHE A C 1
ATOM 1682 O O . PHE A 1 211 ? 1.670 -45.030 -24.205 1.00 45.84 211 PHE A O 1
ATOM 1689 N N . GLY A 1 212 ? 3.220 -46.153 -25.356 1.00 44.12 212 GLY A N 1
ATOM 1690 C CA . GLY A 1 212 ? 2.292 -46.814 -26.287 1.00 44.12 212 GLY A CA 1
ATOM 1691 C C . GLY A 1 212 ? 1.531 -48.025 -25.729 1.00 44.12 212 GLY A C 1
ATOM 1692 O O . GLY A 1 212 ? 1.220 -48.928 -26.496 1.00 44.12 212 GLY A O 1
ATOM 1693 N N . GLY A 1 213 ? 1.271 -48.086 -24.419 1.00 42.81 213 GLY A N 1
ATOM 1694 C CA . GLY A 1 213 ? 0.715 -49.272 -23.751 1.00 42.81 213 GLY A CA 1
ATOM 1695 C C . GLY A 1 213 ? -0.364 -48.987 -22.707 1.00 42.81 213 GLY A C 1
ATOM 1696 O O . GLY A 1 213 ? -0.416 -49.684 -21.699 1.00 42.81 213 GLY A O 1
ATOM 1697 N N . LEU A 1 214 ? -1.187 -47.958 -22.913 1.00 44.31 214 LEU A N 1
ATOM 1698 C CA . LEU A 1 214 ? -2.407 -47.729 -22.134 1.00 44.31 214 LEU A CA 1
ATOM 1699 C C . LEU A 1 214 ? -3.547 -47.365 -23.097 1.00 44.31 214 LEU A C 1
ATOM 1701 O O . LEU A 1 214 ? -3.872 -46.191 -23.271 1.00 44.31 214 LEU A O 1
ATOM 1705 N N . GLU A 1 215 ? -4.089 -48.394 -23.750 1.00 41.12 215 GLU A N 1
ATOM 1706 C CA . GLU A 1 215 ? -5.498 -48.443 -24.172 1.00 41.12 215 GLU A CA 1
ATOM 1707 C C . GLU A 1 215 ? -6.307 -49.180 -23.100 1.00 41.12 215 GLU A C 1
ATOM 1709 O O . GLU A 1 215 ? -5.773 -50.172 -22.545 1.00 41.12 215 GLU A O 1
#

Radius of gyration: 29.32 Å; Cα contacts (8 Å, |Δi|>4): 135; chains: 1; bounding box: 67×83×60 Å

Mean predicted aligned error: 19.64 Å

Solvent-accessible surface area (backbone atoms only — not comparable to full-atom values): 13498 Å² total; per-residue (Å²): 131,80,75,55,57,65,71,60,51,52,49,51,40,56,52,43,66,42,22,16,37,82,80,62,48,75,47,58,88,50,52,47,74,43,56,47,45,42,64,92,78,70,30,66,70,42,73,86,38,45,38,52,25,29,62,72,55,58,64,49,56,80,59,66,44,87,91,63,79,68,90,80,72,70,44,45,66,57,48,49,52,34,41,52,54,42,39,51,45,40,74,76,41,49,69,56,66,72,66,52,72,78,82,67,78,60,52,76,68,52,47,50,49,54,51,51,54,48,51,52,51,52,60,69,47,54,80,71,54,77,75,77,65,92,79,72,79,68,79,74,76,78,93,76,82,92,74,94,80,90,82,76,92,81,88,84,83,90,76,86,78,81,86,74,80,92,67,65,61,72,59,54,53,54,52,53,51,50,55,52,50,53,54,52,55,59,61,67,68,38,71,64,61,59,50,50,52,51,51,53,57,65,49,59,62,56,61,55,74,77,63,72,80,80,130

Sequence (215 aa):
MGRFPEREATELLARCHWRCCICHRFCGVKMELDHMQSSADGGPDTIDNAMPVCFECHAEIHAYNDRHPRGRKFTPEELRLHKERWLRLCETSAHFLASVPPRTDVGPIQALIDELEFNATVAASADEIPHLTTSALLPLPAREDVILARLGHEQILLVGMPLSPANDFSKRRRAAMRHKWHAARAQIKAPWVTELKAKVRSMSGWTRDYFGGLE

Nearest PDB structures (foldseek):
  5zmm-assembly1_F  TM=6.523E-01  e=1.241E-02  Streptomyces coelicolor A3(2)
  5zmm-assembly1_C  TM=6.551E-01  e=1.501E-02  Streptomyces coelicolor A3(2)
  5zmm-assembly1_B  TM=6.421E-01  e=3.430E-02  Streptomyces coelicolor A3(2)
  7mpz-assembly1_A  TM=5.990E-01  e=5.021E-02  Geobacillus stearothermophilus

Secondary structure (DSSP, 8-state):
-----HHHHHHHHHHTTTB-TTT--B-TTSEEEEESS-GGGT--S-TTTEEEEEHHHHHHHT---TTS--S-PPPHHHHHHHHHHHHHHHHH-HHHHHHS-------HHHHHHHHHHHHHHHHHHGGGS----S---PPPPP----------------PPPP-----SHHHHHHHHHHHHHHHHHHHSS-HHHHHHHHHHHHHTTHHHHHH----

Foldseek 3Di:
DDAADPVLVVVLCVLLVCAFLAPRANDDVQKDWAFLQHVVNVGDSYSLRTGIHGPVVNCQQPVADPVDGDDDHRHSVNRSVSSVVSSVCCVPPVVVVVVPDRPPVLPPVRVVVVVVVVVVVVVVCVVVPPPPDPPPPPPDPPDDDDDDDDDDDDDDDDDDDDDDPPDDPVVVVVVVVVVVVVVVVVPVVPVVVVVVVVVVVVCVVVVCVVPVPDD

pLDDT: mean 71.02, std 23.04, range [28.08, 97.94]